Protein AF-A0A7S1PKG7-F1 (afdb_monomer)

Secondary structure (DSSP, 8-state):
--------------------SSS---------SSS---------GGG---TTPPP-S-S---------GGGSHHHHTPPPPPPP--HHHHHHHHHHHHHHHHHHHHHHHHHHHHHHHHHHHHHH-TTT---TTTT--STHHHHHHHHHHHHHHHHHTGGGS-HHHHHHHHHHHHHHHHHHHT-GGGEETTTTEE---S-GGGTGGGGG-------TBTTTB-S-----EEEETTEEEEPPPGGGG-G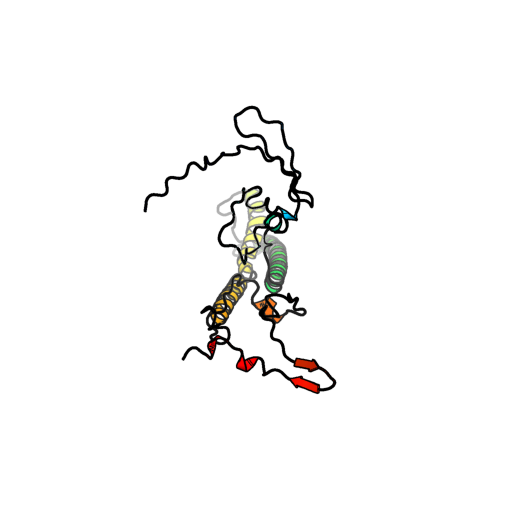GGG--

pLDDT: mean 78.03, std 17.89, range [30.2, 95.94]

Organism: Neobodo designis (NCBI:txid312471)

Structure (mmCIF, N/CA/C/O backbone):
data_AF-A0A7S1PKG7-F1
#
_entry.id   AF-A0A7S1PKG7-F1
#
loop_
_atom_site.group_PDB
_atom_site.id
_atom_site.type_symbol
_atom_site.label_atom_id
_atom_site.label_alt_id
_atom_site.label_comp_id
_atom_site.label_asym_id
_atom_site.label_entity_id
_atom_site.label_seq_id
_atom_site.pdbx_PDB_ins_code
_atom_site.Cartn_x
_atom_site.Cartn_y
_atom_site.Cartn_z
_atom_site.occupancy
_atom_site.B_iso_or_equiv
_atom_site.auth_seq_id
_atom_site.auth_comp_id
_atom_site.auth_asym_id
_atom_site.auth_atom_id
_atom_site.pdbx_PDB_model_num
ATOM 1 N N . GLY A 1 1 ? -18.843 27.950 51.077 1.00 32.56 1 GLY A N 1
ATOM 2 C CA . GLY A 1 1 ? -18.871 27.133 52.300 1.00 32.56 1 GLY A CA 1
ATOM 3 C C . GLY A 1 1 ? -17.461 26.691 52.591 1.00 32.56 1 GLY A C 1
ATOM 4 O O . GLY A 1 1 ? -16.894 25.974 51.782 1.00 32.56 1 GLY A O 1
ATOM 5 N N . SER A 1 2 ? -16.887 27.216 53.666 1.00 34.78 2 SER A N 1
ATOM 6 C CA . SER A 1 2 ? -15.560 26.886 54.185 1.00 34.78 2 SER A CA 1
ATOM 7 C C . SER A 1 2 ? -15.514 25.430 54.651 1.00 34.78 2 SER A C 1
ATOM 9 O O . SER A 1 2 ? -16.288 25.048 55.526 1.00 34.78 2 SER A O 1
ATOM 11 N N . PHE A 1 3 ? -14.616 24.631 54.076 1.00 34.69 3 PHE A N 1
ATOM 12 C CA . PHE A 1 3 ? -14.254 23.319 54.609 1.00 34.69 3 PHE A CA 1
ATOM 13 C C . PHE A 1 3 ? -12.945 23.470 55.389 1.00 34.69 3 PHE A C 1
ATOM 15 O O . PHE A 1 3 ? -11.863 23.412 54.811 1.00 34.69 3 PHE A O 1
ATOM 22 N N . ASP A 1 4 ? -13.071 23.692 56.697 1.00 37.00 4 ASP A N 1
ATOM 23 C CA . ASP A 1 4 ? -12.006 23.451 57.668 1.00 37.00 4 ASP A CA 1
ATOM 24 C C . ASP A 1 4 ? -12.113 21.996 58.131 1.00 37.00 4 ASP A C 1
ATOM 26 O O . ASP A 1 4 ? -13.080 21.593 58.778 1.00 37.00 4 ASP A O 1
ATOM 30 N N . GLY A 1 5 ? -11.111 21.195 57.787 1.00 33.72 5 GLY A N 1
ATOM 31 C CA . GLY A 1 5 ? -10.907 19.859 58.330 1.00 33.72 5 GLY A CA 1
ATOM 32 C C . GLY A 1 5 ? -9.417 19.530 58.270 1.00 33.72 5 GLY A C 1
ATOM 33 O O . GLY A 1 5 ? -8.838 19.595 57.183 1.00 33.72 5 GLY A O 1
ATOM 34 N N . PRO A 1 6 ? -8.756 19.174 59.386 1.00 39.09 6 PRO A N 1
ATOM 35 C CA . PRO A 1 6 ? -7.336 18.873 59.386 1.00 39.09 6 PRO A CA 1
ATOM 36 C C . PRO A 1 6 ? -7.149 17.419 58.954 1.00 39.09 6 PRO A C 1
ATOM 38 O O . PRO A 1 6 ? -6.861 16.544 59.764 1.00 39.09 6 PRO A O 1
ATOM 41 N N . THR A 1 7 ? -7.313 17.139 57.663 1.00 37.28 7 THR A N 1
ATOM 42 C CA . THR A 1 7 ? -6.772 15.903 57.088 1.00 37.28 7 THR A CA 1
ATOM 43 C C . THR A 1 7 ? -5.501 16.299 56.369 1.00 37.28 7 THR A C 1
ATOM 45 O O . THR A 1 7 ? -5.520 16.626 55.187 1.00 37.28 7 THR A O 1
ATOM 48 N N . ALA A 1 8 ? -4.402 16.364 57.123 1.00 35.59 8 ALA A N 1
ATOM 49 C CA . ALA A 1 8 ? -3.075 16.549 56.561 1.00 35.59 8 ALA A CA 1
ATOM 50 C C . ALA A 1 8 ? -2.893 15.518 55.440 1.00 35.59 8 ALA A C 1
ATOM 52 O O . ALA A 1 8 ? -2.817 14.315 55.702 1.00 35.59 8 ALA A O 1
ATOM 53 N N . SER A 1 9 ? -2.874 15.983 54.191 1.00 38.00 9 SER A N 1
ATOM 54 C CA . SER A 1 9 ? -2.501 15.171 53.045 1.00 38.00 9 SER A CA 1
ATOM 55 C C . SER A 1 9 ? -1.047 14.769 53.257 1.00 38.00 9 SER A C 1
ATOM 57 O O . SER A 1 9 ? -0.111 15.506 52.956 1.00 38.00 9 SER A O 1
ATOM 59 N N . ARG A 1 10 ? -0.835 13.603 53.873 1.00 39.78 10 ARG A N 1
ATOM 60 C CA . ARG A 1 10 ? 0.487 12.991 53.950 1.00 39.78 10 ARG A CA 1
ATOM 61 C C . ARG A 1 10 ? 0.899 12.683 52.517 1.00 39.78 10 ARG A C 1
ATOM 63 O O . ARG A 1 10 ? 0.465 11.687 51.946 1.00 39.78 10 ARG A O 1
ATOM 70 N N . ILE A 1 11 ? 1.696 13.568 51.926 1.00 38.97 11 ILE A N 1
ATOM 71 C CA . ILE A 1 11 ? 2.343 13.322 50.643 1.00 38.97 11 ILE A CA 1
ATOM 72 C C . ILE A 1 11 ? 3.340 12.189 50.892 1.00 38.97 11 ILE A C 1
ATOM 74 O O . ILE A 1 11 ? 4.419 12.394 51.446 1.00 38.97 11 ILE A O 1
ATOM 78 N N . ALA A 1 12 ? 2.936 10.968 50.552 1.00 51.56 12 ALA A N 1
A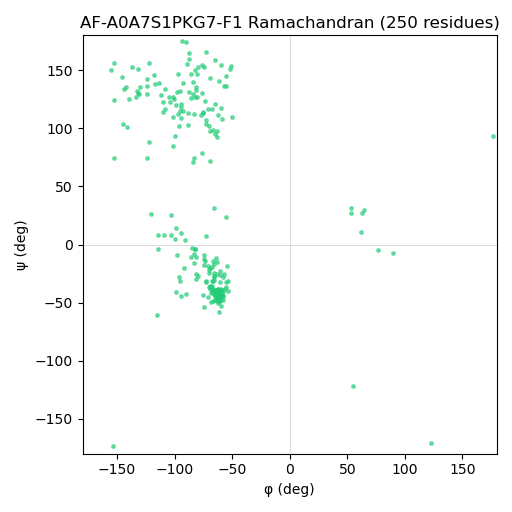TOM 79 C CA . ALA A 1 12 ? 3.833 9.829 50.504 1.00 51.56 12 ALA A CA 1
ATOM 80 C C . ALA A 1 12 ? 4.732 9.996 49.271 1.00 51.56 12 ALA A C 1
ATOM 82 O O . ALA A 1 12 ? 4.285 9.824 48.140 1.00 51.56 12 ALA A O 1
ATOM 83 N N . SER A 1 13 ? 5.985 10.396 49.480 1.00 50.62 13 SER A N 1
ATOM 84 C CA . SER A 1 13 ? 7.016 10.389 48.439 1.00 50.62 13 SER A CA 1
ATOM 85 C C . SER A 1 13 ? 7.586 8.984 48.311 1.00 50.62 13 SER A C 1
ATOM 87 O O . SER A 1 13 ? 7.930 8.411 49.330 1.00 50.62 13 SER A O 1
ATOM 89 N N . GLY A 1 14 ? 7.729 8.434 47.104 1.00 57.12 14 GLY A N 1
ATOM 90 C CA . GLY A 1 14 ? 8.286 7.093 46.926 1.00 57.12 14 GLY A CA 1
ATOM 91 C C . GLY A 1 14 ? 8.966 6.867 45.578 1.00 57.12 14 GLY A C 1
ATOM 92 O O . GLY A 1 14 ? 8.662 7.549 44.607 1.00 57.12 14 GLY A O 1
ATOM 93 N N . VAL A 1 15 ? 9.895 5.905 45.523 1.00 55.81 15 VAL A N 1
ATOM 94 C CA . VAL A 1 15 ? 10.635 5.504 44.314 1.00 55.81 15 VAL A CA 1
ATOM 95 C C . VAL A 1 15 ? 10.084 4.185 43.785 1.00 55.81 15 VAL A C 1
ATOM 97 O O . VAL A 1 15 ? 10.113 3.182 44.502 1.00 55.81 15 VAL A O 1
ATOM 100 N N . THR A 1 16 ? 9.636 4.193 42.527 1.00 56.06 16 THR A N 1
ATOM 101 C CA . THR A 1 16 ? 9.177 3.008 41.791 1.00 56.06 16 THR A CA 1
ATOM 102 C C . THR A 1 16 ? 10.283 2.451 40.906 1.00 56.06 16 THR A C 1
ATOM 104 O O . THR A 1 16 ? 10.687 3.065 39.927 1.00 56.06 16 THR A O 1
ATOM 107 N N . ASN A 1 17 ? 10.776 1.261 41.249 1.00 61.53 17 ASN A N 1
ATOM 108 C CA . ASN A 1 17 ? 11.710 0.515 40.407 1.00 61.53 17 ASN A CA 1
ATOM 109 C C . ASN A 1 17 ? 10.928 -0.466 39.547 1.00 61.53 17 ASN A C 1
ATOM 111 O O . ASN A 1 17 ? 10.285 -1.342 40.120 1.00 61.53 17 ASN A O 1
ATOM 115 N N . THR A 1 18 ? 10.985 -0.334 38.221 1.00 62.03 18 THR A N 1
ATOM 116 C CA . THR A 1 18 ? 10.240 -1.192 37.289 1.00 62.03 18 THR A CA 1
ATOM 117 C C . THR A 1 18 ? 11.153 -1.986 36.369 1.00 62.03 18 THR A C 1
ATOM 119 O O . THR A 1 18 ? 12.246 -1.553 36.012 1.00 62.03 18 THR A O 1
ATOM 122 N N . THR A 1 19 ? 10.727 -3.201 36.033 1.00 65.31 19 THR A N 1
ATOM 123 C CA . THR A 1 19 ? 11.330 -4.017 34.972 1.00 65.31 19 THR A CA 1
ATOM 124 C C . THR A 1 19 ? 10.679 -3.672 33.634 1.00 65.31 19 THR A C 1
ATOM 126 O O . THR A 1 19 ? 9.599 -3.086 33.640 1.00 65.31 19 THR A O 1
ATOM 129 N N . PRO A 1 20 ? 11.261 -4.057 32.483 1.00 62.16 20 PRO A N 1
ATOM 130 C CA . PRO A 1 20 ? 10.580 -3.917 31.202 1.00 62.16 20 PRO A CA 1
ATOM 131 C C . PRO A 1 20 ? 9.167 -4.536 31.248 1.00 62.16 20 PRO A C 1
ATOM 133 O O . PRO A 1 20 ? 8.953 -5.459 32.042 1.00 62.16 20 PRO A O 1
ATOM 136 N N . PRO A 1 21 ? 8.218 -4.074 30.412 1.00 61.09 21 PRO A N 1
ATOM 137 C CA . PRO A 1 21 ? 6.819 -4.517 30.391 1.00 61.09 21 PRO A CA 1
ATOM 138 C C . PRO A 1 21 ? 6.580 -5.976 29.964 1.00 61.09 21 PRO A C 1
ATOM 140 O O . PRO A 1 21 ? 5.530 -6.274 29.398 1.00 61.09 21 PRO A O 1
ATOM 143 N N . ASP A 1 22 ? 7.497 -6.893 30.246 1.00 55.84 22 ASP A N 1
ATOM 144 C CA . ASP A 1 22 ? 7.169 -8.312 30.322 1.00 55.84 22 ASP A CA 1
ATOM 145 C C . ASP A 1 22 ? 6.360 -8.593 31.598 1.00 55.84 22 ASP A C 1
ATOM 147 O O . ASP A 1 22 ? 6.247 -7.737 32.478 1.00 55.84 22 ASP A O 1
ATOM 151 N N . ASP A 1 23 ? 5.734 -9.771 31.660 1.00 49.00 23 ASP A N 1
ATOM 152 C CA . ASP A 1 23 ? 4.649 -10.218 32.557 1.00 49.00 23 ASP A CA 1
ATOM 153 C C . ASP A 1 23 ? 4.858 -10.111 34.094 1.00 49.00 23 ASP A C 1
ATOM 155 O O . ASP A 1 23 ? 4.201 -10.780 34.892 1.00 49.00 23 ASP A O 1
ATOM 159 N N . SER A 1 24 ? 5.726 -9.237 34.583 1.00 46.22 24 SER A N 1
ATOM 160 C CA . SER A 1 24 ? 5.831 -8.910 35.998 1.00 46.22 24 SER A CA 1
ATOM 161 C C . SER A 1 24 ? 6.372 -7.499 36.206 1.00 46.22 24 SER A C 1
ATOM 163 O O . SER A 1 24 ? 7.513 -7.326 36.625 1.00 46.22 24 SER A O 1
ATOM 165 N N . ALA A 1 25 ? 5.552 -6.474 35.966 1.00 44.75 25 ALA A N 1
ATOM 166 C CA . ALA A 1 25 ? 5.861 -5.126 36.437 1.00 44.75 25 ALA A CA 1
ATOM 167 C C . ALA A 1 25 ? 5.860 -5.119 37.977 1.00 44.75 25 ALA A C 1
ATOM 169 O O . ALA A 1 25 ? 4.808 -5.009 38.604 1.00 44.75 25 ALA A O 1
ATOM 170 N N . ARG A 1 26 ? 7.039 -5.278 38.584 1.00 44.94 26 ARG A N 1
ATOM 171 C CA . ARG A 1 26 ? 7.267 -4.984 40.002 1.00 44.94 26 ARG A CA 1
ATOM 172 C C . ARG A 1 26 ? 7.492 -3.486 40.115 1.00 44.94 26 ARG A C 1
ATOM 174 O O . ARG A 1 26 ? 8.202 -2.931 39.295 1.00 44.94 26 ARG A O 1
ATOM 181 N N . ALA A 1 27 ? 6.878 -2.839 41.090 1.00 47.78 27 ALA A N 1
ATOM 182 C CA . ALA A 1 27 ? 7.161 -1.454 41.439 1.00 47.78 27 ALA A CA 1
ATOM 183 C C . ALA A 1 27 ? 7.150 -1.362 42.965 1.00 47.78 27 ALA A C 1
ATOM 185 O O . ALA A 1 27 ? 6.200 -1.818 43.594 1.00 47.78 27 ALA A O 1
ATOM 186 N N . SER A 1 28 ? 8.235 -0.853 43.548 1.00 44.69 28 SER A N 1
ATOM 187 C CA . SER A 1 28 ? 8.351 -0.527 44.976 1.00 44.69 28 SER A CA 1
ATOM 188 C C . SER A 1 28 ? 7.853 0.899 45.230 1.00 44.69 28 SER A C 1
ATOM 190 O O . SER A 1 28 ? 7.822 1.693 44.307 1.00 44.69 28 SER A O 1
ATOM 192 N N . LEU A 1 29 ? 7.483 1.275 46.449 1.00 47.50 29 LEU A N 1
ATOM 193 C CA . LEU A 1 29 ? 7.338 2.685 46.834 1.00 47.50 29 LEU A CA 1
ATOM 194 C C . LEU A 1 29 ? 8.370 2.958 47.934 1.00 47.50 29 LEU A C 1
ATOM 196 O O . LEU A 1 29 ? 8.585 2.110 48.794 1.00 47.50 29 LEU A O 1
ATOM 200 N N . ALA A 1 30 ? 9.040 4.109 47.882 1.00 44.59 30 ALA A N 1
ATOM 201 C CA . ALA A 1 30 ? 9.947 4.573 48.945 1.00 44.59 30 ALA A CA 1
ATOM 202 C C . ALA A 1 30 ? 9.181 5.492 49.935 1.00 44.59 30 ALA A C 1
ATOM 204 O O . ALA A 1 30 ? 7.993 5.720 49.705 1.00 44.59 30 ALA A O 1
ATOM 205 N N . PRO A 1 31 ? 9.784 5.955 51.049 1.00 50.47 31 PRO A N 1
ATOM 206 C CA . PRO A 1 31 ? 9.034 6.465 52.198 1.00 50.47 31 PRO A CA 1
ATOM 207 C C . PRO A 1 31 ? 8.718 7.975 52.144 1.00 50.47 31 PRO A C 1
ATOM 209 O O . PRO A 1 31 ? 9.483 8.749 51.559 1.00 50.47 31 PRO A O 1
ATOM 212 N N . PRO A 1 32 ? 7.653 8.435 52.841 1.00 50.53 32 PRO A N 1
ATOM 213 C CA . PRO A 1 32 ? 7.488 9.848 53.181 1.00 50.53 32 PRO A CA 1
ATOM 214 C C . PRO A 1 32 ? 8.668 10.357 54.031 1.00 50.53 32 PRO A C 1
ATOM 216 O O . PRO A 1 32 ? 9.283 9.577 54.767 1.00 50.53 32 PRO A O 1
ATOM 219 N N . PRO A 1 33 ? 8.970 11.667 53.999 1.00 51.75 33 PRO A N 1
ATOM 220 C CA . PRO A 1 33 ? 10.086 12.240 54.739 1.00 51.75 33 PRO A CA 1
ATOM 221 C C . PRO A 1 33 ? 9.738 12.356 56.234 1.00 51.75 33 PRO A C 1
ATOM 223 O O . PRO A 1 33 ? 9.350 13.425 56.686 1.00 51.75 33 PRO A O 1
ATOM 226 N N . ALA A 1 34 ? 9.818 11.250 56.987 1.00 50.53 34 ALA A N 1
ATOM 227 C CA . ALA A 1 34 ? 9.990 11.200 58.451 1.00 50.53 34 ALA A CA 1
ATOM 228 C C . ALA A 1 34 ? 9.956 9.743 58.973 1.00 50.53 34 ALA A C 1
ATOM 230 O O . ALA A 1 34 ? 8.891 9.215 59.279 1.00 50.53 34 ALA A O 1
ATOM 231 N N . GLY A 1 35 ? 11.124 9.101 59.105 1.00 52.34 35 GLY A N 1
ATOM 232 C CA . GLY A 1 35 ? 11.396 8.053 60.111 1.00 52.34 35 GLY A CA 1
ATOM 233 C C . GLY A 1 35 ? 10.598 6.735 60.107 1.00 52.34 35 GLY A C 1
ATOM 234 O O . GLY A 1 35 ? 10.713 5.994 61.078 1.00 52.34 35 GLY A O 1
ATOM 235 N N . GLY A 1 36 ? 9.797 6.426 59.083 1.00 55.09 36 GLY A N 1
ATOM 236 C CA . GLY A 1 36 ? 9.029 5.173 58.996 1.00 55.09 36 GLY A CA 1
ATOM 237 C C . GLY A 1 36 ? 9.809 3.997 58.389 1.00 55.09 36 GLY A C 1
ATOM 238 O O . GLY A 1 36 ? 10.634 4.189 57.498 1.00 55.09 36 GLY A O 1
ATOM 239 N N . GLU A 1 37 ? 9.523 2.777 58.857 1.00 53.84 37 GLU A N 1
ATOM 240 C CA . GLU A 1 37 ? 10.072 1.512 58.342 1.00 53.84 37 GLU A CA 1
ATOM 241 C C . GLU A 1 37 ? 9.687 1.281 56.862 1.00 53.84 37 GLU A C 1
ATOM 243 O O . GLU A 1 37 ? 8.574 1.594 56.434 1.00 53.84 37 GLU A O 1
ATOM 248 N N . LEU A 1 38 ? 10.621 0.759 56.055 1.00 55.59 38 LEU A N 1
ATOM 249 C CA . LEU A 1 38 ? 10.451 0.561 54.610 1.00 55.59 38 LEU A CA 1
ATOM 250 C C . LEU A 1 38 ? 9.450 -0.565 54.310 1.00 55.59 38 LEU A C 1
ATOM 252 O O . LEU A 1 38 ? 9.805 -1.744 54.332 1.00 55.59 38 LEU A O 1
ATOM 256 N N . GLN A 1 39 ? 8.216 -0.216 53.942 1.00 61.69 39 GLN A N 1
ATOM 257 C CA . GLN A 1 39 ? 7.248 -1.199 53.458 1.00 61.69 39 GLN A CA 1
ATOM 258 C C . GLN A 1 39 ? 7.379 -1.389 51.941 1.00 61.69 39 GLN A C 1
ATOM 260 O O . GLN A 1 39 ? 6.916 -0.574 51.144 1.00 61.69 39 GLN A O 1
ATOM 265 N N . THR A 1 40 ? 8.004 -2.493 51.528 1.00 64.81 40 THR A N 1
ATOM 266 C CA . THR A 1 40 ? 8.069 -2.873 50.109 1.00 64.81 40 THR A CA 1
ATOM 267 C C . THR A 1 40 ? 6.792 -3.611 49.719 1.00 64.81 40 THR A C 1
ATOM 269 O O . THR A 1 40 ? 6.555 -4.731 50.168 1.00 64.81 40 THR A O 1
ATOM 272 N N . ILE A 1 41 ? 5.973 -3.001 48.863 1.00 74.69 41 ILE A N 1
ATOM 273 C CA . ILE A 1 41 ? 4.775 -3.629 48.292 1.00 74.69 41 ILE A CA 1
ATOM 274 C C . ILE A 1 41 ? 5.109 -4.093 46.873 1.00 74.69 41 ILE A C 1
ATOM 276 O O . ILE A 1 41 ? 5.552 -3.294 46.054 1.00 74.69 41 ILE A O 1
ATOM 280 N N . SER A 1 42 ? 4.901 -5.376 46.561 1.00 75.12 42 SER A N 1
ATOM 281 C CA . SER A 1 42 ? 5.029 -5.864 45.183 1.00 75.12 42 SER A CA 1
ATOM 282 C C . SER A 1 42 ? 3.790 -5.473 44.385 1.00 75.12 42 SER A C 1
ATOM 284 O O . SER A 1 42 ? 2.704 -6.012 44.598 1.00 75.12 42 SER A O 1
ATOM 286 N N . LEU A 1 43 ? 3.957 -4.570 43.425 1.00 78.88 43 LEU A N 1
ATOM 287 C CA . LEU A 1 43 ? 2.945 -4.323 42.402 1.00 78.88 43 LEU A CA 1
ATOM 288 C C . LEU A 1 43 ? 2.963 -5.451 41.352 1.00 78.88 43 LEU A C 1
ATOM 290 O O . LEU A 1 43 ? 3.949 -6.172 41.206 1.00 78.88 43 LEU A O 1
ATOM 294 N N . GLY A 1 44 ? 1.828 -5.666 40.692 1.00 77.94 44 GLY A N 1
ATOM 295 C CA . GLY A 1 44 ? 1.629 -6.733 39.710 1.00 77.94 44 GLY A CA 1
ATOM 296 C C . GLY A 1 44 ? 0.549 -6.329 38.710 1.00 77.94 44 GLY A C 1
ATOM 297 O O . GLY A 1 44 ? 0.047 -5.209 38.770 1.00 77.94 44 GLY A O 1
ATOM 298 N N . HIS A 1 45 ? 0.140 -7.233 37.816 1.00 79.75 45 HIS A N 1
ATOM 299 C CA . HIS A 1 45 ? -0.778 -6.906 36.711 1.00 79.75 45 HIS A CA 1
ATOM 300 C C . HIS A 1 45 ? -2.107 -6.269 37.122 1.00 79.75 45 HIS A C 1
ATOM 302 O O . HIS A 1 45 ? -2.635 -5.433 36.400 1.00 79.75 45 HIS A O 1
ATOM 308 N N . ARG A 1 46 ? -2.638 -6.633 38.294 1.00 83.56 46 ARG A N 1
ATOM 309 C CA . ARG A 1 46 ? -3.904 -6.090 38.812 1.00 83.56 46 ARG A CA 1
ATOM 310 C C . ARG A 1 46 ? -3.808 -4.615 39.210 1.00 83.56 46 ARG A C 1
ATOM 312 O O . ARG A 1 46 ? -4.831 -3.952 39.302 1.00 83.56 46 ARG A O 1
ATOM 319 N N . HIS A 1 47 ? -2.595 -4.122 39.455 1.00 84.38 47 HIS A N 1
ATOM 320 C CA . HIS A 1 47 ? -2.318 -2.739 39.843 1.00 84.38 47 HIS A CA 1
ATOM 321 C C . HIS A 1 47 ? -1.844 -1.883 38.659 1.00 84.38 47 HIS A C 1
ATOM 323 O O . HIS A 1 47 ? -1.460 -0.732 38.852 1.00 84.38 47 HIS A O 1
ATOM 329 N N . LEU A 1 48 ? -1.839 -2.438 37.441 1.00 86.00 48 LEU A N 1
ATOM 330 C CA . LEU A 1 48 ? -1.347 -1.774 36.241 1.00 86.00 48 LEU A CA 1
ATOM 331 C C . LEU A 1 48 ? -2.513 -1.438 35.308 1.00 86.00 48 LEU A C 1
ATOM 333 O O . LEU A 1 48 ? -3.256 -2.316 34.874 1.00 86.00 48 LEU A O 1
ATOM 337 N N . LEU A 1 49 ? -2.648 -0.155 34.980 1.00 90.31 49 LEU A N 1
ATOM 338 C CA . LEU A 1 49 ? -3.618 0.336 34.007 1.00 90.31 49 LEU A CA 1
ATOM 339 C C . LEU A 1 49 ? -2.938 0.451 32.640 1.00 90.31 49 LEU A C 1
ATOM 341 O O . LEU A 1 49 ? -1.932 1.143 32.493 1.00 90.31 49 LEU A O 1
ATOM 345 N N . LEU A 1 50 ? -3.463 -0.267 31.646 1.00 89.56 50 LEU A N 1
ATOM 346 C CA . LEU A 1 50 ? -2.911 -0.286 30.290 1.00 89.56 50 LEU A CA 1
ATOM 347 C C . LEU A 1 50 ? -3.391 0.922 29.478 1.00 89.56 50 LEU A C 1
ATOM 349 O O . LEU A 1 50 ? -4.516 1.384 29.646 1.00 89.56 50 LEU A O 1
ATOM 353 N N . GLN A 1 51 ? -2.558 1.374 28.536 1.00 86.25 51 GLN A N 1
ATOM 354 C CA . GLN A 1 51 ? -2.832 2.535 27.677 1.00 86.25 51 GLN A CA 1
ATOM 355 C C . GLN A 1 51 ? -4.160 2.433 26.905 1.00 86.25 51 GLN A C 1
ATOM 357 O O . GLN A 1 51 ? -4.823 3.443 26.696 1.00 86.25 51 GLN A O 1
ATOM 362 N N . SER A 1 52 ? -4.538 1.231 26.461 1.00 85.19 52 SER A N 1
ATOM 363 C CA . SER A 1 52 ? -5.743 0.996 25.651 1.00 85.19 52 SER A CA 1
ATOM 364 C C . SER A 1 52 ? -6.973 0.586 26.469 1.00 85.19 52 SER A C 1
ATOM 366 O O . SER A 1 52 ? -7.975 0.174 25.890 1.00 85.19 52 SER A O 1
ATOM 368 N N . SER A 1 53 ? -6.916 0.678 27.800 1.00 88.44 53 SER A N 1
ATOM 369 C CA . SER A 1 53 ? -8.049 0.355 28.669 1.00 88.44 53 SER A CA 1
ATOM 370 C C . SER A 1 53 ? -8.880 1.596 28.976 1.00 88.44 53 SER A C 1
ATOM 372 O O . SER A 1 53 ? -8.344 2.658 29.280 1.00 88.44 53 SER A O 1
ATOM 374 N N . TYR A 1 54 ? -10.203 1.442 28.962 1.00 89.44 54 TYR A N 1
ATOM 375 C CA . TYR A 1 54 ? -11.130 2.484 29.394 1.00 89.44 54 TYR A CA 1
ATOM 376 C C . TYR A 1 54 ? -11.641 2.180 30.806 1.00 89.44 54 TYR A C 1
ATOM 378 O O . TYR A 1 54 ? -12.138 1.082 31.064 1.00 89.44 54 TYR A O 1
ATOM 386 N N . ILE A 1 55 ? -11.518 3.141 31.724 1.00 91.62 55 ILE A N 1
ATOM 387 C CA . ILE A 1 55 ? -11.991 2.998 33.107 1.00 91.62 55 ILE A CA 1
ATOM 388 C C . ILE A 1 55 ? -13.499 3.260 33.130 1.00 91.62 55 ILE A C 1
ATOM 390 O O . ILE A 1 55 ? -13.962 4.287 32.642 1.00 91.62 55 ILE A O 1
ATOM 394 N N . LYS A 1 56 ? -14.270 2.330 33.696 1.00 91.06 56 LYS A N 1
ATOM 395 C CA . LYS A 1 56 ? -15.723 2.453 33.880 1.00 91.06 56 LYS A CA 1
ATOM 396 C C . LYS A 1 56 ? -16.074 2.324 35.362 1.00 91.06 56 LYS A C 1
ATOM 398 O O . LYS A 1 56 ? -15.332 1.693 36.106 1.00 91.06 56 LYS A O 1
ATOM 403 N N . ALA A 1 57 ? -17.222 2.882 35.753 1.00 90.50 57 ALA A N 1
ATOM 404 C CA . ALA A 1 57 ? -17.809 2.755 37.094 1.00 90.50 57 ALA A CA 1
ATOM 405 C C . ALA A 1 57 ? -16.981 3.337 38.265 1.00 90.50 57 ALA A C 1
ATOM 407 O O . ALA A 1 57 ? -17.157 2.919 39.406 1.00 90.50 57 ALA A O 1
ATOM 408 N N . THR A 1 58 ? -16.135 4.341 38.004 1.00 92.38 58 THR A N 1
ATOM 409 C CA . THR A 1 58 ? -15.386 5.080 39.037 1.00 92.38 58 THR A CA 1
ATOM 410 C C . THR A 1 58 ? -15.314 6.560 38.660 1.00 92.38 58 THR A C 1
ATOM 412 O O . THR A 1 58 ? -15.029 6.867 37.506 1.00 92.38 58 THR A O 1
ATOM 415 N N . GLU A 1 59 ? -15.548 7.482 39.605 1.00 92.25 59 GLU A N 1
ATOM 416 C CA . GLU A 1 59 ? -15.533 8.931 39.320 1.00 92.25 59 GLU A CA 1
ATOM 417 C C . GLU A 1 59 ? -14.114 9.456 39.046 1.00 92.25 59 GLU A C 1
ATOM 419 O O . GLU A 1 59 ? -13.898 10.227 38.114 1.00 92.25 59 GLU A O 1
ATOM 424 N N . ARG A 1 60 ? -13.133 9.058 39.869 1.00 89.88 60 ARG A N 1
ATOM 425 C CA . ARG A 1 60 ? -11.748 9.548 39.793 1.00 89.88 60 ARG A CA 1
ATOM 426 C C . ARG A 1 60 ? -10.761 8.451 40.161 1.00 89.88 60 ARG A C 1
ATOM 428 O O . ARG A 1 60 ? -11.013 7.661 41.068 1.00 89.88 60 ARG A O 1
ATOM 435 N N . VAL A 1 61 ? -9.616 8.439 39.484 1.00 90.62 61 VAL A N 1
ATOM 436 C CA . VAL A 1 61 ? -8.501 7.527 39.761 1.00 90.62 61 VAL A CA 1
ATOM 437 C C . VAL A 1 61 ? -7.214 8.337 39.834 1.00 90.62 61 VAL A C 1
ATOM 439 O O . VAL A 1 61 ? -6.917 9.119 38.935 1.00 90.62 61 VAL A O 1
ATOM 442 N N . TYR A 1 62 ? -6.443 8.127 40.898 1.00 90.62 62 TYR A N 1
ATOM 443 C CA . TYR A 1 62 ? -5.088 8.650 41.029 1.00 90.62 62 TYR A CA 1
ATOM 444 C C . TYR A 1 62 ? -4.112 7.533 40.670 1.00 90.62 62 TYR A C 1
ATOM 446 O O . TYR A 1 62 ? -4.128 6.471 41.288 1.00 90.62 62 TYR A O 1
ATOM 454 N N . ALA A 1 63 ? -3.286 7.760 39.653 1.00 87.19 63 ALA A N 1
ATOM 455 C CA . ALA A 1 63 ? -2.316 6.790 39.167 1.00 87.19 63 ALA A CA 1
ATOM 456 C C . ALA A 1 63 ? -0.980 7.476 38.872 1.00 87.19 63 ALA A C 1
ATOM 458 O O . ALA A 1 63 ? -0.935 8.662 38.546 1.00 87.19 63 ALA A O 1
ATOM 459 N N . LEU A 1 64 ? 0.105 6.710 38.971 1.00 87.44 64 LEU A N 1
ATOM 460 C CA . LEU A 1 64 ? 1.439 7.135 38.568 1.00 87.44 64 LEU A CA 1
ATOM 461 C C . LEU A 1 64 ? 1.727 6.603 37.162 1.00 87.44 64 LEU A C 1
ATOM 463 O O . LEU A 1 64 ? 1.538 5.415 36.897 1.00 87.44 64 LEU A O 1
ATOM 467 N N . VAL A 1 65 ? 2.198 7.470 36.265 1.00 89.19 65 VAL A N 1
ATOM 468 C CA . VAL A 1 65 ? 2.631 7.052 34.928 1.00 89.19 65 VAL A CA 1
ATOM 469 C C . VAL A 1 65 ? 3.984 6.360 35.052 1.00 89.19 65 VAL A C 1
ATOM 471 O O . VAL A 1 65 ? 4.969 6.985 35.429 1.00 89.19 65 VAL A O 1
ATOM 474 N N . VAL A 1 66 ? 4.006 5.063 34.751 1.00 87.50 66 VAL A N 1
ATOM 475 C CA . VAL A 1 66 ? 5.210 4.222 34.842 1.00 87.50 66 VAL A CA 1
ATOM 476 C C . VAL A 1 66 ? 5.881 4.036 33.479 1.00 87.50 66 VAL A C 1
ATOM 478 O O . VAL A 1 66 ? 7.099 4.100 33.392 1.00 87.50 66 VAL A O 1
ATOM 481 N N . TYR A 1 67 ? 5.094 3.834 32.418 1.00 86.12 67 TYR A N 1
ATOM 482 C CA . TYR A 1 67 ? 5.589 3.621 31.054 1.00 86.12 67 TYR A CA 1
ATOM 483 C C . TYR A 1 67 ? 4.992 4.648 30.098 1.00 86.12 67 TYR A C 1
ATOM 485 O O . TYR A 1 67 ? 3.805 4.973 30.201 1.00 86.12 67 TYR A O 1
ATOM 493 N N . THR A 1 68 ? 5.783 5.116 29.131 1.00 88.75 68 THR A N 1
ATOM 494 C CA . THR A 1 68 ? 5.343 6.110 28.141 1.00 88.75 68 THR A CA 1
ATOM 495 C C . THR A 1 68 ? 5.697 5.699 26.712 1.00 88.75 68 THR A C 1
ATOM 497 O O . THR A 1 68 ? 6.649 4.963 26.466 1.00 88.75 68 THR A O 1
ATOM 500 N N . GLY A 1 69 ? 4.895 6.144 25.740 1.00 88.06 69 GLY A N 1
ATOM 501 C CA . GLY A 1 69 ? 5.166 5.921 24.316 1.00 88.06 69 GLY A CA 1
ATOM 502 C C . GLY A 1 69 ? 5.367 4.445 23.942 1.00 88.06 69 GLY A C 1
ATOM 503 O O . GLY A 1 69 ? 4.478 3.612 24.149 1.00 88.06 69 GLY A O 1
ATOM 504 N N . ASN A 1 70 ? 6.538 4.138 23.375 1.00 86.56 70 ASN A N 1
ATOM 505 C CA . ASN A 1 70 ? 6.908 2.796 22.907 1.00 86.56 70 ASN A CA 1
ATOM 506 C C . ASN A 1 70 ? 7.249 1.820 24.041 1.00 86.56 70 ASN A C 1
ATOM 508 O O . ASN A 1 70 ? 7.301 0.620 23.798 1.00 86.56 70 ASN A O 1
ATOM 512 N N . GLU A 1 71 ? 7.425 2.312 25.267 1.00 84.81 71 GLU A N 1
ATOM 513 C CA . GLU A 1 71 ? 7.647 1.483 26.455 1.00 84.81 71 GLU A CA 1
ATOM 514 C C . GLU A 1 71 ? 6.332 0.953 27.041 1.00 84.81 71 GLU A C 1
ATOM 516 O O . GLU A 1 71 ? 6.332 0.201 28.003 1.00 84.81 71 GLU A O 1
ATOM 521 N N . THR A 1 72 ? 5.174 1.339 26.504 1.00 87.25 72 THR A N 1
ATOM 522 C CA . THR A 1 72 ? 3.899 0.729 26.905 1.00 87.25 72 THR A CA 1
ATOM 523 C C . THR A 1 72 ? 3.763 -0.673 26.300 1.00 87.25 72 THR A C 1
ATOM 525 O O . THR A 1 72 ? 4.249 -0.918 25.197 1.00 87.25 72 THR A O 1
ATOM 528 N N . LYS A 1 73 ? 3.013 -1.587 26.941 1.00 83.75 73 LYS A N 1
ATOM 529 C CA . LYS A 1 73 ? 2.740 -2.927 26.366 1.00 83.75 73 LYS A CA 1
ATOM 530 C C . LYS A 1 73 ? 2.160 -2.850 24.942 1.00 83.75 73 LYS A C 1
ATOM 532 O O . LYS A 1 73 ? 2.531 -3.623 24.066 1.00 83.75 73 LYS A O 1
ATOM 537 N N . CYS A 1 74 ? 1.267 -1.888 24.697 1.00 85.25 74 CYS A N 1
ATOM 538 C CA . CYS A 1 74 ? 0.703 -1.649 23.366 1.00 85.25 74 CYS A CA 1
ATOM 539 C C . CYS A 1 74 ? 1.747 -1.087 22.394 1.00 85.25 74 CYS A C 1
ATOM 541 O O . CYS A 1 74 ? 1.752 -1.469 21.230 1.00 85.25 74 CYS A O 1
ATOM 543 N N . GLY A 1 75 ? 2.629 -0.200 22.862 1.00 85.12 75 GLY A N 1
ATOM 544 C CA . GLY A 1 75 ? 3.758 0.331 22.102 1.00 85.12 75 GLY A CA 1
ATOM 545 C C . GLY A 1 75 ? 4.738 -0.754 21.662 1.00 85.12 75 GLY A C 1
ATOM 546 O O . GLY A 1 75 ? 5.086 -0.804 20.488 1.00 85.12 75 GLY A O 1
ATOM 547 N N . MET A 1 76 ? 5.091 -1.677 22.556 1.00 84.69 76 MET A N 1
ATOM 548 C CA . MET A 1 76 ? 5.988 -2.799 22.255 1.00 84.69 76 MET A CA 1
ATOM 549 C C . MET A 1 76 ? 5.401 -3.795 21.249 1.00 84.69 76 MET A C 1
ATOM 551 O O . MET A 1 76 ? 6.147 -4.437 20.515 1.00 84.69 76 MET A O 1
ATOM 555 N N . ASN A 1 77 ? 4.071 -3.910 21.177 1.00 86.12 77 ASN A N 1
ATOM 556 C CA . ASN A 1 77 ? 3.411 -4.749 20.175 1.00 86.12 77 ASN A CA 1
ATOM 557 C C . ASN A 1 77 ? 3.272 -4.057 18.802 1.00 86.12 77 ASN A C 1
ATOM 559 O O . ASN A 1 77 ? 2.915 -4.701 17.813 1.00 86.12 77 ASN A O 1
ATOM 563 N N . LYS A 1 78 ? 3.544 -2.747 18.703 1.00 86.00 78 LYS A N 1
ATOM 564 C CA . LYS A 1 78 ? 3.535 -2.037 17.418 1.00 86.00 78 LYS A CA 1
ATOM 565 C C . LYS A 1 78 ? 4.804 -2.371 16.645 1.00 86.00 78 LYS A C 1
ATOM 567 O O . LYS A 1 78 ? 5.916 -2.221 17.136 1.00 86.00 78 LYS A O 1
ATOM 572 N N . LYS A 1 79 ? 4.630 -2.748 15.382 1.00 85.31 79 LYS A N 1
ATOM 573 C CA . LYS A 1 79 ? 5.720 -2.800 14.405 1.00 85.31 79 LYS A CA 1
ATOM 574 C C . LYS A 1 79 ? 5.708 -1.512 13.581 1.00 85.31 79 LYS A C 1
ATOM 576 O O . LYS A 1 79 ? 4.621 -0.978 13.340 1.00 85.31 79 LYS A O 1
ATOM 581 N N . PRO A 1 80 ? 6.873 -1.000 13.146 1.00 83.69 80 PRO A N 1
ATOM 582 C CA . PRO A 1 80 ? 6.904 0.119 12.213 1.00 83.69 80 PRO A CA 1
ATOM 583 C C . PRO A 1 80 ? 6.079 -0.237 10.974 1.00 83.69 80 PRO A C 1
ATOM 585 O O . PRO A 1 80 ? 6.149 -1.367 10.485 1.00 83.69 80 PRO A O 1
ATOM 588 N N . ALA A 1 81 ? 5.269 0.713 10.501 1.00 83.69 81 ALA A N 1
ATOM 589 C CA . ALA A 1 81 ? 4.386 0.483 9.367 1.00 83.69 81 ALA A CA 1
ATOM 590 C C . ALA A 1 81 ? 5.228 0.106 8.133 1.00 83.69 81 ALA A C 1
ATOM 592 O O . ALA A 1 81 ? 6.054 0.913 7.697 1.00 83.69 81 ALA A O 1
ATOM 593 N N . PRO A 1 82 ? 5.068 -1.107 7.571 1.00 84.19 82 PRO A N 1
ATOM 594 C CA . PRO A 1 82 ? 5.796 -1.475 6.372 1.00 84.19 82 PRO A CA 1
ATOM 595 C C . PRO A 1 82 ? 5.261 -0.664 5.193 1.00 84.19 82 PRO A C 1
ATOM 597 O O . PRO A 1 82 ? 4.053 -0.439 5.079 1.00 84.19 82 PRO A O 1
ATOM 600 N N . LYS A 1 83 ? 6.149 -0.265 4.279 1.00 82.50 83 LYS A N 1
ATOM 601 C CA . LYS A 1 83 ? 5.724 0.326 3.010 1.00 82.50 83 LYS A CA 1
ATOM 602 C C . LYS A 1 83 ? 5.021 -0.751 2.185 1.00 82.50 83 LYS A C 1
ATOM 604 O O . LYS A 1 83 ? 5.644 -1.746 1.810 1.00 82.50 83 LYS A O 1
ATOM 609 N N . LYS A 1 84 ? 3.735 -0.554 1.911 1.00 84.94 84 LYS A N 1
ATOM 610 C CA . LYS A 1 84 ? 2.949 -1.444 1.056 1.00 84.94 84 LYS A CA 1
ATOM 611 C C . LYS A 1 84 ? 3.173 -1.045 -0.403 1.00 84.94 84 LYS A C 1
ATOM 613 O O . LYS A 1 84 ? 3.325 0.129 -0.713 1.00 84.94 84 LYS A O 1
ATOM 618 N N . TRP A 1 85 ? 3.290 -2.041 -1.272 1.00 82.12 85 TRP A N 1
ATOM 619 C CA . TRP A 1 85 ? 3.439 -1.852 -2.714 1.00 82.12 85 TRP A CA 1
ATOM 620 C C . TRP A 1 85 ? 2.442 -2.763 -3.394 1.00 82.12 85 TRP A C 1
ATOM 622 O O . TRP A 1 85 ? 2.454 -3.973 -3.119 1.00 82.12 85 TRP A O 1
ATOM 632 N N . ALA A 1 86 ? 1.652 -2.217 -4.308 1.00 86.50 86 ALA A N 1
ATOM 633 C CA . ALA A 1 86 ? 0.713 -3.025 -5.055 1.00 86.50 86 ALA A CA 1
ATOM 634 C C . ALA A 1 86 ? 1.408 -4.049 -5.950 1.00 86.50 86 ALA A C 1
ATOM 636 O O . ALA A 1 86 ? 2.587 -3.923 -6.324 1.00 86.50 86 ALA A O 1
ATOM 637 N N . LYS A 1 87 ? 0.662 -5.093 -6.312 1.00 87.38 87 LYS A N 1
ATOM 638 C CA . LYS A 1 87 ? 1.150 -6.119 -7.242 1.00 87.38 87 LYS A CA 1
ATOM 639 C C . LYS A 1 87 ? 1.471 -5.518 -8.613 1.00 87.38 87 LYS A C 1
ATOM 641 O O . LYS A 1 87 ? 2.492 -5.882 -9.201 1.00 87.38 87 LYS A O 1
ATOM 646 N N . ILE A 1 88 ? 0.653 -4.574 -9.089 1.00 88.31 88 ILE A N 1
ATOM 647 C CA . ILE A 1 88 ? 0.866 -3.918 -10.385 1.00 88.31 88 ILE A CA 1
ATOM 648 C C . ILE A 1 88 ? 2.160 -3.101 -10.394 1.00 88.31 88 ILE A C 1
ATOM 650 O O . ILE A 1 88 ? 2.926 -3.213 -11.343 1.00 88.31 88 ILE A O 1
ATOM 654 N N . ASP A 1 89 ? 2.489 -2.387 -9.314 1.00 88.75 89 ASP A N 1
ATOM 655 C CA . ASP A 1 89 ? 3.717 -1.582 -9.242 1.00 88.75 89 ASP A CA 1
ATOM 656 C C . ASP A 1 89 ? 4.969 -2.449 -9.380 1.00 88.75 89 ASP A C 1
ATOM 658 O O . ASP A 1 89 ? 5.923 -2.087 -10.075 1.00 88.75 89 ASP A O 1
ATOM 662 N N . ARG A 1 90 ? 4.949 -3.638 -8.767 1.00 89.69 90 ARG A N 1
ATOM 663 C CA . ARG A 1 90 ? 6.017 -4.633 -8.920 1.00 89.69 90 ARG A CA 1
ATOM 664 C C . ARG A 1 90 ? 6.111 -5.151 -10.354 1.00 89.69 90 ARG A C 1
ATOM 666 O O . ARG A 1 90 ? 7.223 -5.344 -10.844 1.00 89.69 90 ARG A O 1
ATOM 673 N N . ALA A 1 91 ? 4.982 -5.360 -11.028 1.00 89.81 91 ALA A N 1
ATOM 674 C CA . ALA A 1 91 ? 4.958 -5.777 -12.428 1.00 89.81 91 ALA A CA 1
ATOM 675 C C . ALA A 1 91 ? 5.502 -4.678 -13.355 1.00 89.81 91 ALA A C 1
ATOM 677 O O . ALA A 1 91 ? 6.401 -4.951 -14.146 1.00 89.81 91 ALA A O 1
ATOM 678 N N . VAL A 1 92 ? 5.042 -3.431 -13.203 1.00 90.25 92 VAL A N 1
ATOM 679 C CA . VAL A 1 92 ? 5.538 -2.278 -13.972 1.00 90.25 92 VAL A CA 1
ATOM 680 C C . VAL A 1 92 ? 7.039 -2.107 -13.772 1.00 90.25 92 VAL A C 1
ATOM 682 O O . VAL A 1 92 ? 7.776 -2.015 -14.746 1.00 90.25 92 VAL A O 1
ATOM 685 N N . SER A 1 93 ? 7.520 -2.148 -12.527 1.00 90.06 93 SER A N 1
ATOM 686 C CA . SER A 1 93 ? 8.953 -2.055 -12.233 1.00 90.06 93 SER A CA 1
ATOM 687 C C . SER A 1 93 ? 9.758 -3.186 -12.887 1.00 90.06 93 SER A C 1
ATOM 689 O O . SER A 1 93 ? 10.810 -2.926 -13.474 1.00 90.06 93 SER A O 1
ATOM 691 N N . ARG A 1 94 ? 9.248 -4.425 -12.859 1.00 91.50 94 ARG A N 1
ATOM 692 C CA . ARG A 1 94 ? 9.888 -5.582 -13.501 1.00 91.50 94 ARG A CA 1
ATOM 693 C C . ARG A 1 94 ? 9.968 -5.423 -15.019 1.00 91.50 94 ARG A C 1
ATOM 695 O O . ARG A 1 94 ? 11.038 -5.632 -15.582 1.00 91.50 94 ARG A O 1
ATOM 702 N N . TYR A 1 95 ? 8.875 -5.049 -15.680 1.00 91.62 95 TYR A N 1
ATOM 703 C CA . TYR A 1 95 ? 8.873 -4.850 -17.131 1.00 91.62 95 TYR A CA 1
ATOM 704 C C . TYR A 1 95 ? 9.751 -3.669 -17.546 1.00 91.62 95 TYR A C 1
ATOM 706 O O . TYR A 1 95 ? 10.523 -3.803 -18.491 1.00 91.62 95 TYR A O 1
ATOM 714 N N . SER A 1 96 ? 9.723 -2.561 -16.802 1.00 91.44 96 SER A N 1
ATOM 715 C CA . SER A 1 96 ? 10.621 -1.425 -17.036 1.00 91.44 96 SER A CA 1
ATOM 716 C C . SER A 1 96 ? 12.093 -1.821 -16.924 1.00 91.44 96 SER A C 1
ATOM 718 O O . SER A 1 96 ? 12.892 -1.385 -17.745 1.00 91.44 96 SER A O 1
ATOM 720 N N . MET A 1 97 ? 12.460 -2.681 -15.964 1.00 91.62 97 MET A N 1
ATOM 721 C CA . MET A 1 97 ? 13.825 -3.209 -15.857 1.00 91.62 97 MET A CA 1
ATOM 722 C C . MET A 1 97 ? 14.205 -4.033 -17.095 1.00 91.62 97 MET A C 1
ATOM 724 O O . MET A 1 97 ? 15.265 -3.803 -17.668 1.00 91.62 97 MET A O 1
ATOM 728 N N . ILE A 1 98 ? 13.336 -4.948 -17.539 1.00 93.56 98 ILE A N 1
ATOM 729 C CA . ILE A 1 98 ? 13.581 -5.785 -18.727 1.00 93.56 98 ILE A CA 1
ATOM 730 C C . ILE A 1 98 ? 13.773 -4.913 -19.974 1.00 93.56 98 ILE A C 1
ATOM 732 O O . ILE A 1 98 ? 14.728 -5.107 -20.726 1.00 93.56 98 ILE A O 1
ATOM 736 N N . ILE A 1 99 ? 12.886 -3.936 -20.173 1.00 93.25 99 ILE A N 1
ATOM 737 C CA . ILE A 1 99 ? 12.945 -2.998 -21.296 1.00 93.25 99 ILE A CA 1
ATOM 738 C C . ILE A 1 99 ? 14.236 -2.177 -21.246 1.00 93.25 99 ILE A C 1
ATOM 740 O O . ILE A 1 99 ? 14.926 -2.072 -22.254 1.00 93.25 99 ILE A O 1
ATOM 744 N N . PHE A 1 100 ? 14.604 -1.652 -20.077 1.00 92.69 100 PHE A N 1
ATOM 745 C CA . PHE A 1 100 ? 15.827 -0.872 -19.896 1.00 92.69 100 PHE A CA 1
ATOM 746 C C . PHE A 1 100 ? 17.092 -1.690 -20.191 1.00 92.69 100 PHE A C 1
ATOM 748 O O . PHE A 1 100 ? 17.995 -1.220 -20.882 1.00 92.69 100 PHE A O 1
ATOM 755 N N . THR A 1 101 ? 17.152 -2.942 -19.730 1.00 94.00 101 THR A N 1
ATOM 756 C CA . THR A 1 101 ? 18.263 -3.846 -20.053 1.00 94.00 101 THR A CA 1
ATOM 757 C C . THR A 1 101 ? 18.324 -4.135 -21.552 1.00 94.00 101 THR A C 1
ATOM 759 O O . THR A 1 101 ? 19.399 -4.049 -22.143 1.00 94.00 101 THR A O 1
ATOM 762 N N . CYS A 1 102 ? 17.184 -4.419 -22.188 1.00 93.69 102 CYS A N 1
ATOM 763 C CA . CYS A 1 102 ? 17.105 -4.617 -23.635 1.00 93.69 102 CYS A CA 1
ATOM 764 C C . CYS A 1 102 ? 17.574 -3.368 -24.401 1.00 93.69 102 CYS A C 1
ATOM 766 O O . CYS A 1 102 ? 18.381 -3.474 -25.320 1.00 93.69 102 CYS A O 1
ATOM 768 N N . GLN A 1 103 ? 17.156 -2.177 -23.965 1.00 94.00 103 GLN A N 1
ATOM 769 C CA . GLN A 1 103 ? 17.556 -0.902 -24.553 1.00 94.00 103 GLN A CA 1
ATOM 770 C C . GLN A 1 103 ? 19.073 -0.692 -24.494 1.00 94.00 103 GLN A C 1
ATOM 772 O O . GLN A 1 103 ? 19.662 -0.298 -25.497 1.00 94.00 103 GLN A O 1
ATOM 777 N N . ILE A 1 104 ? 19.722 -0.985 -23.361 1.00 93.81 104 ILE A N 1
ATOM 778 C CA . ILE A 1 104 ? 21.187 -0.900 -23.243 1.00 93.81 104 ILE A CA 1
ATOM 779 C C . ILE A 1 104 ? 21.862 -1.870 -24.216 1.00 93.81 104 ILE A C 1
ATOM 781 O O . ILE A 1 104 ? 22.789 -1.480 -24.924 1.00 93.81 104 ILE A O 1
ATOM 785 N N . LEU A 1 105 ? 21.391 -3.118 -24.283 1.00 95.12 105 LEU A N 1
ATOM 786 C CA . LEU A 1 105 ? 21.961 -4.124 -25.181 1.00 95.12 105 LEU A CA 1
ATOM 787 C C . LEU A 1 105 ? 21.799 -3.727 -26.653 1.00 95.12 105 LEU A C 1
ATOM 789 O O . LEU A 1 105 ? 22.758 -3.823 -27.416 1.00 95.12 105 LEU A O 1
ATOM 793 N N . CYS A 1 106 ? 20.629 -3.222 -27.048 1.00 93.44 106 CYS A N 1
ATOM 794 C CA . CYS A 1 106 ? 20.393 -2.704 -28.393 1.00 93.44 106 CYS A CA 1
ATOM 795 C C . CYS A 1 106 ? 21.249 -1.466 -28.686 1.00 93.44 106 CYS A C 1
ATOM 797 O O . CYS A 1 106 ? 21.816 -1.376 -29.771 1.00 93.44 106 CYS A O 1
ATOM 799 N N . ALA A 1 107 ? 21.388 -0.540 -27.735 1.00 94.19 107 ALA A N 1
ATOM 800 C CA . ALA A 1 107 ? 22.209 0.657 -27.897 1.00 94.19 107 ALA A CA 1
ATOM 801 C C . ALA A 1 107 ? 23.690 0.342 -28.075 1.00 94.19 107 ALA A C 1
ATOM 803 O O . ALA A 1 107 ? 24.326 0.898 -28.967 1.00 94.19 107 ALA A O 1
ATOM 804 N N . LEU A 1 108 ? 24.226 -0.592 -27.294 1.00 94.38 108 LEU A N 1
ATOM 805 C CA . LEU A 1 108 ? 25.597 -1.057 -27.469 1.00 94.38 108 LEU A CA 1
ATOM 806 C C . LEU A 1 108 ? 25.746 -1.847 -28.772 1.00 94.38 108 LEU A C 1
ATOM 808 O O . LEU A 1 108 ? 26.628 -1.538 -29.563 1.00 94.38 108 LEU A O 1
ATOM 812 N N . GLY A 1 109 ? 24.869 -2.816 -29.041 1.00 94.25 109 GLY A N 1
ATOM 813 C CA . GLY A 1 109 ? 24.953 -3.670 -30.227 1.00 94.25 109 GLY A CA 1
ATOM 814 C C . GLY A 1 109 ? 24.845 -2.886 -31.535 1.00 94.25 109 GLY A C 1
ATOM 815 O O . GLY A 1 109 ? 25.765 -2.911 -32.352 1.00 94.25 109 GLY A O 1
ATOM 816 N N . PHE A 1 110 ? 23.751 -2.145 -31.725 1.00 93.38 110 PHE A N 1
ATOM 817 C CA . PHE A 1 110 ? 23.537 -1.354 -32.939 1.00 93.38 110 PHE A CA 1
ATOM 818 C C . PHE A 1 110 ? 24.422 -0.110 -32.998 1.00 93.38 110 PHE A C 1
ATOM 820 O O . PHE A 1 110 ? 24.836 0.277 -34.088 1.00 93.38 110 PHE A O 1
ATOM 827 N N . GLY A 1 111 ? 24.761 0.497 -31.857 1.00 91.62 111 GLY A N 1
ATOM 828 C CA . GLY A 1 111 ? 25.693 1.623 -31.803 1.00 91.62 111 GLY A CA 1
ATOM 829 C C . GLY A 1 111 ? 27.104 1.230 -32.234 1.00 91.62 111 GLY A C 1
ATOM 830 O O . GLY A 1 111 ? 27.690 1.889 -33.090 1.00 91.62 111 GLY A O 1
ATOM 831 N N . LEU A 1 112 ? 27.636 0.123 -31.708 1.00 91.50 112 LEU A N 1
ATOM 832 C CA . LEU A 1 112 ? 28.941 -0.397 -32.123 1.00 91.50 112 LEU A CA 1
ATOM 833 C C . LEU A 1 112 ? 28.911 -0.865 -33.579 1.00 91.50 112 LEU A C 1
ATOM 835 O O . LEU A 1 112 ? 29.815 -0.530 -34.341 1.00 91.50 112 LEU A O 1
ATOM 839 N N . TRP A 1 113 ? 27.853 -1.567 -33.996 1.00 91.62 113 TRP A N 1
ATOM 840 C CA . TRP A 1 113 ? 27.675 -1.964 -35.394 1.00 91.62 113 TRP A CA 1
ATOM 841 C C . TRP A 1 113 ? 27.655 -0.757 -36.341 1.00 91.62 113 TRP A C 1
ATOM 843 O O . TRP A 1 113 ? 28.329 -0.764 -37.369 1.00 91.62 113 TRP A O 1
ATOM 853 N N . GLY A 1 114 ? 26.930 0.304 -35.975 1.00 87.88 114 GLY A N 1
ATOM 854 C CA . GLY A 1 114 ? 26.890 1.563 -36.716 1.00 87.88 114 GLY A CA 1
ATOM 855 C C . GLY A 1 114 ? 28.258 2.239 -36.795 1.00 87.88 114 GLY A C 1
ATOM 856 O O . GLY A 1 114 ? 28.639 2.702 -37.866 1.00 87.88 114 GLY A O 1
ATOM 857 N N . CYS A 1 115 ? 29.029 2.215 -35.705 1.00 85.44 115 CYS A N 1
ATOM 858 C CA . CYS A 1 115 ? 30.403 2.713 -35.675 1.00 85.44 115 CYS A CA 1
ATOM 859 C C . CYS A 1 115 ? 31.294 1.957 -36.679 1.00 85.44 115 CYS A C 1
ATOM 861 O O . CYS A 1 115 ? 31.894 2.579 -37.555 1.00 85.44 115 CYS A O 1
ATOM 863 N N . PHE A 1 116 ? 31.312 0.618 -36.628 1.00 85.12 116 PHE A N 1
ATOM 864 C CA . PHE A 1 116 ? 32.096 -0.211 -37.555 1.00 85.12 116 PHE A CA 1
ATOM 865 C C . PHE A 1 116 ? 31.689 -0.007 -39.017 1.00 85.12 116 PHE A C 1
ATOM 867 O O . PHE A 1 116 ? 32.546 0.134 -39.888 1.00 85.12 116 PHE A O 1
ATOM 874 N N . ARG A 1 117 ? 30.383 0.040 -39.297 1.00 85.38 117 ARG A N 1
ATOM 875 C CA . ARG A 1 117 ? 29.868 0.279 -40.651 1.00 85.38 117 ARG A CA 1
ATOM 876 C C . ARG A 1 117 ? 30.243 1.659 -41.172 1.00 85.38 117 ARG A C 1
ATOM 878 O O . ARG A 1 117 ? 30.585 1.770 -42.342 1.00 85.38 117 ARG A O 1
ATOM 885 N N . ASN A 1 118 ? 30.206 2.683 -40.324 1.00 81.12 118 ASN A N 1
ATOM 886 C CA . ASN A 1 118 ? 30.587 4.033 -40.715 1.00 81.12 118 ASN A CA 1
ATOM 887 C C . ASN A 1 118 ? 32.090 4.142 -41.009 1.00 81.12 118 ASN A C 1
ATOM 889 O O . ASN A 1 118 ? 32.459 4.821 -41.957 1.00 81.12 118 ASN A O 1
ATOM 893 N N . PHE A 1 119 ? 32.948 3.443 -40.257 1.00 76.94 119 PHE A N 1
ATOM 894 C CA . PHE A 1 119 ? 34.378 3.357 -40.580 1.00 76.94 119 PHE A CA 1
ATOM 895 C C . PHE A 1 119 ? 34.639 2.662 -41.922 1.00 76.94 119 PHE A C 1
ATOM 897 O O . PHE A 1 119 ? 35.493 3.122 -42.668 1.00 76.94 119 PHE A O 1
ATOM 904 N N . ALA A 1 120 ? 33.895 1.600 -42.251 1.00 78.38 120 ALA A N 1
ATOM 905 C CA . ALA A 1 120 ? 34.024 0.922 -43.543 1.00 78.38 120 ALA A CA 1
ATOM 906 C C . ALA A 1 120 ? 33.531 1.790 -44.719 1.00 78.38 120 ALA A C 1
ATOM 908 O O . ALA A 1 120 ? 34.181 1.846 -45.753 1.00 78.38 120 ALA A O 1
ATOM 909 N N . ILE A 1 121 ? 32.406 2.495 -44.552 1.00 75.62 121 ILE A N 1
ATOM 910 C CA . ILE A 1 121 ? 31.830 3.363 -45.596 1.00 75.62 121 ILE A CA 1
ATOM 911 C C . ILE A 1 121 ? 32.657 4.639 -45.790 1.00 75.62 121 ILE A C 1
ATOM 913 O O . ILE A 1 121 ? 32.749 5.128 -46.907 1.00 75.62 121 ILE A O 1
ATOM 917 N N . ALA A 1 122 ? 33.287 5.171 -44.738 1.00 70.94 122 ALA A N 1
ATOM 918 C CA . ALA A 1 122 ? 34.137 6.358 -44.845 1.00 70.94 122 ALA A CA 1
ATOM 919 C C . ALA A 1 122 ? 35.337 6.169 -45.795 1.00 70.94 122 ALA A C 1
ATOM 921 O O . ALA A 1 122 ? 35.852 7.162 -46.303 1.00 70.94 122 ALA A O 1
ATOM 922 N N . ASP A 1 123 ? 35.762 4.923 -46.031 1.00 68.25 123 ASP A N 1
ATOM 923 C CA . ASP A 1 123 ? 36.837 4.579 -46.970 1.00 68.25 123 ASP A CA 1
ATOM 924 C C . ASP A 1 123 ? 36.340 4.514 -48.433 1.00 68.25 123 ASP A C 1
ATOM 926 O O . ASP A 1 123 ? 37.085 4.827 -49.358 1.00 68.25 123 ASP A O 1
ATOM 930 N N . GLU A 1 124 ? 35.062 4.170 -48.651 1.00 71.38 124 GLU A N 1
ATOM 931 C CA . GLU A 1 124 ? 34.453 4.033 -49.987 1.00 71.38 124 GLU A CA 1
ATOM 932 C C . GLU A 1 124 ? 33.742 5.316 -50.467 1.00 71.38 124 GLU A C 1
ATOM 934 O O . GLU A 1 124 ? 33.921 5.737 -51.611 1.00 71.38 124 GLU A O 1
ATOM 939 N N . ASP A 1 125 ? 32.966 5.974 -49.599 1.00 77.12 125 ASP A N 1
ATOM 940 C CA . ASP A 1 125 ? 32.113 7.125 -49.917 1.00 77.12 125 ASP A CA 1
ATOM 941 C C . ASP A 1 125 ? 32.481 8.352 -49.061 1.00 77.12 125 ASP A C 1
ATOM 943 O O . ASP A 1 125 ? 31.888 8.635 -48.013 1.00 77.12 125 ASP A O 1
ATOM 947 N N . TRP A 1 126 ? 33.437 9.147 -49.547 1.00 70.81 126 TRP A N 1
ATOM 948 C CA . TRP A 1 126 ? 33.976 10.317 -48.832 1.00 70.81 126 TRP A CA 1
ATOM 949 C C . TRP A 1 126 ? 32.926 11.377 -48.440 1.00 70.81 126 TRP A C 1
ATOM 951 O O . TRP A 1 126 ? 33.129 12.120 -47.481 1.00 70.81 126 TRP A O 1
ATOM 961 N N . TYR A 1 127 ? 31.798 11.456 -49.154 1.00 76.06 127 TYR A N 1
ATOM 962 C CA . TYR A 1 127 ? 30.717 12.418 -48.892 1.00 76.06 127 TYR A CA 1
ATOM 963 C C . TYR A 1 127 ? 29.739 11.960 -47.793 1.00 76.06 127 TYR A C 1
ATOM 965 O O . TYR A 1 127 ? 28.984 12.778 -47.269 1.00 76.06 127 TYR A O 1
ATOM 973 N N . LEU A 1 128 ? 29.745 10.670 -47.438 1.00 70.19 128 LEU A N 1
ATOM 974 C CA . LEU A 1 128 ? 28.950 10.075 -46.353 1.00 70.19 128 LEU A CA 1
ATOM 975 C C . LEU A 1 128 ? 29.751 9.925 -45.053 1.00 70.19 128 LEU A C 1
ATOM 977 O O . LEU A 1 128 ? 29.171 9.607 -44.013 1.00 70.19 128 LEU A O 1
ATOM 981 N N . ALA A 1 129 ? 31.066 10.163 -45.096 1.00 64.00 129 ALA A N 1
ATOM 982 C CA . ALA A 1 129 ? 31.938 10.087 -43.936 1.00 64.00 129 ALA A CA 1
ATOM 983 C C . ALA A 1 129 ? 31.474 11.070 -42.850 1.00 64.00 129 ALA A C 1
ATOM 985 O O . ALA A 1 129 ? 31.611 12.291 -42.958 1.00 64.00 129 ALA A O 1
ATOM 986 N N . MET A 1 130 ? 30.909 10.528 -41.771 1.00 62.94 130 MET A N 1
ATOM 987 C CA . MET A 1 130 ? 30.509 11.325 -40.620 1.00 62.94 130 MET A CA 1
ATOM 988 C C . MET A 1 130 ? 31.772 11.840 -39.910 1.00 62.94 130 MET A C 1
ATOM 990 O O . MET A 1 130 ? 32.379 11.119 -39.117 1.00 62.94 130 MET A O 1
ATOM 994 N N . ASN A 1 131 ? 32.169 13.084 -40.196 1.00 59.38 131 ASN A N 1
ATOM 995 C CA . ASN A 1 131 ? 33.297 13.774 -39.562 1.00 59.38 131 ASN A CA 1
ATOM 996 C C . ASN A 1 131 ? 32.981 14.106 -38.097 1.00 59.38 131 ASN A C 1
ATOM 998 O O . ASN A 1 131 ? 32.766 15.250 -37.710 1.00 59.38 131 ASN A O 1
ATOM 1002 N N . LEU A 1 132 ? 32.958 13.082 -37.245 1.00 58.16 132 LEU A N 1
ATOM 1003 C CA . LEU A 1 132 ? 32.821 13.241 -35.798 1.00 58.16 132 LEU A CA 1
ATOM 1004 C C . LEU A 1 132 ? 34.052 13.939 -35.177 1.00 58.16 132 LEU A C 1
ATOM 1006 O O . LEU A 1 132 ? 33.990 14.390 -34.038 1.00 58.16 132 LEU A O 1
ATOM 1010 N N . GLY A 1 133 ? 35.154 14.021 -35.935 1.00 50.53 133 GLY A N 1
ATOM 1011 C CA . GLY A 1 133 ? 36.463 14.535 -35.530 1.00 50.53 133 GLY A CA 1
ATOM 1012 C C . GLY A 1 133 ? 36.823 15.941 -36.021 1.00 50.53 133 GLY A C 1
ATOM 1013 O O . GLY A 1 133 ? 37.952 16.357 -35.796 1.00 50.53 133 GLY A O 1
ATOM 1014 N N . GLU A 1 134 ? 35.916 16.715 -36.634 1.00 50.06 134 GLU A N 1
ATOM 1015 C CA . GLU A 1 134 ? 36.258 18.080 -37.100 1.00 50.06 134 GLU A CA 1
ATOM 1016 C C . GLU A 1 134 ? 36.626 19.042 -35.941 1.00 50.06 134 GLU A C 1
ATOM 1018 O O . GLU A 1 134 ? 37.181 20.112 -36.162 1.00 50.06 134 GLU A O 1
ATOM 1023 N N . HIS A 1 135 ? 36.370 18.648 -34.685 1.00 49.22 135 HIS A N 1
ATOM 1024 C CA . HIS A 1 135 ? 36.792 19.367 -33.472 1.00 49.22 135 HIS A CA 1
ATOM 1025 C C . HIS A 1 135 ? 37.820 18.622 -32.598 1.00 49.22 135 HIS A C 1
ATOM 1027 O O . HIS A 1 135 ? 38.281 19.185 -31.606 1.00 49.22 135 HIS A O 1
ATOM 1033 N N . VAL A 1 136 ? 38.194 17.377 -32.924 1.00 51.84 136 VAL A N 1
ATOM 1034 C CA . VAL A 1 136 ? 39.110 16.561 -32.104 1.00 51.84 136 VAL A CA 1
ATOM 1035 C C . VAL A 1 136 ? 40.048 15.771 -33.021 1.00 51.84 136 VAL A C 1
ATOM 1037 O O . VAL A 1 136 ? 39.666 14.747 -33.579 1.00 51.84 136 VAL A O 1
ATOM 1040 N N . SER A 1 137 ? 41.286 16.246 -33.177 1.00 42.03 137 SER A N 1
ATOM 1041 C CA . SER A 1 137 ? 42.328 15.554 -33.950 1.00 42.03 137 SER A CA 1
ATOM 1042 C C . SER A 1 137 ? 43.049 14.498 -33.107 1.00 42.03 137 SER A C 1
ATOM 1044 O O . SER A 1 137 ? 43.575 14.819 -32.045 1.00 42.03 137 SER A O 1
ATOM 1046 N N . GLY A 1 138 ? 43.156 13.265 -33.619 1.00 56.91 138 GLY A N 1
ATOM 1047 C CA . GLY A 1 138 ? 44.052 12.219 -33.099 1.00 56.91 138 GLY A CA 1
ATOM 1048 C C . GLY A 1 138 ? 43.364 10.912 -32.684 1.00 56.91 138 GLY A C 1
ATOM 1049 O O . GLY A 1 138 ? 42.173 10.716 -32.923 1.00 56.91 138 GLY A O 1
ATOM 1050 N N . ALA A 1 139 ? 44.125 10.019 -32.028 1.00 56.06 139 ALA A N 1
ATOM 1051 C CA . ALA A 1 139 ? 43.634 8.760 -31.439 1.00 56.06 139 ALA A CA 1
ATOM 1052 C C . ALA A 1 139 ? 42.451 8.975 -30.473 1.00 56.06 139 ALA A C 1
ATOM 1054 O O . ALA A 1 139 ? 41.672 8.052 -30.221 1.00 56.06 139 ALA A O 1
ATOM 1055 N N . ASP A 1 140 ? 42.282 10.217 -30.009 1.00 60.59 140 ASP A N 1
ATOM 1056 C CA . ASP A 1 140 ? 41.182 10.617 -29.155 1.00 60.59 140 ASP A CA 1
ATOM 1057 C C . ASP A 1 140 ? 39.804 10.558 -29.831 1.00 60.59 140 ASP A C 1
ATOM 1059 O O . ASP A 1 140 ? 38.801 10.205 -29.209 1.00 60.59 140 ASP A O 1
ATOM 1063 N N . ALA A 1 141 ? 39.745 10.790 -31.144 1.00 64.44 141 ALA A N 1
ATOM 1064 C CA . ALA A 1 141 ? 38.500 10.710 -31.905 1.00 64.44 141 ALA A CA 1
ATOM 1065 C C . ALA A 1 141 ? 37.921 9.282 -31.952 1.00 64.44 141 ALA A C 1
ATOM 1067 O O . ALA A 1 141 ? 36.705 9.104 -32.038 1.00 64.44 141 ALA A O 1
ATOM 1068 N N . SER A 1 142 ? 38.779 8.258 -31.863 1.00 68.50 142 SER A N 1
ATOM 1069 C CA . SER A 1 142 ? 38.371 6.853 -31.975 1.00 68.50 142 SER A CA 1
ATOM 1070 C C . SER A 1 142 ? 37.671 6.351 -30.707 1.00 68.50 142 SER A C 1
ATOM 1072 O O . SER A 1 142 ? 36.604 5.738 -30.789 1.00 68.50 142 SER A O 1
ATOM 1074 N N . TRP A 1 143 ? 38.190 6.685 -29.515 1.00 74.75 143 TRP A N 1
ATOM 1075 C CA . TRP A 1 143 ? 37.509 6.334 -28.260 1.00 74.75 143 TRP A CA 1
ATOM 1076 C C . TRP A 1 143 ? 36.215 7.130 -28.074 1.00 74.75 143 TRP A C 1
ATOM 1078 O O . TRP A 1 143 ? 35.216 6.582 -27.609 1.00 74.75 143 TRP A O 1
ATOM 1088 N N . ILE A 1 144 ? 36.201 8.393 -28.511 1.00 77.38 144 ILE A N 1
ATOM 1089 C CA . ILE A 1 144 ? 35.010 9.246 -28.498 1.00 77.38 144 ILE A CA 1
ATOM 1090 C C . ILE A 1 144 ? 33.911 8.666 -29.396 1.00 77.38 144 ILE A C 1
ATOM 1092 O O . ILE A 1 144 ? 32.756 8.592 -28.975 1.00 77.38 144 ILE A O 1
ATOM 1096 N N . ALA A 1 145 ? 34.246 8.191 -30.599 1.00 77.44 145 ALA A N 1
ATOM 1097 C CA . ALA A 1 145 ? 33.282 7.573 -31.507 1.00 77.44 145 ALA A CA 1
ATOM 1098 C C . ALA A 1 145 ? 32.629 6.323 -30.894 1.00 77.44 145 ALA A C 1
ATOM 1100 O O . ALA A 1 145 ? 31.402 6.205 -30.893 1.00 77.44 145 ALA A O 1
ATOM 1101 N N . ILE A 1 146 ? 33.425 5.433 -30.295 1.00 82.62 146 ILE A N 1
ATOM 1102 C CA . ILE A 1 146 ? 32.941 4.200 -29.649 1.00 82.62 146 ILE A CA 1
ATOM 1103 C C . ILE A 1 146 ? 31.922 4.490 -28.534 1.00 82.62 146 ILE A C 1
ATOM 1105 O O . ILE A 1 146 ? 31.042 3.668 -28.294 1.00 82.62 146 ILE A O 1
ATOM 1109 N N . VAL A 1 147 ? 31.987 5.661 -27.891 1.00 85.25 147 VAL A N 1
ATOM 1110 C CA . VAL A 1 147 ? 31.031 6.083 -26.854 1.00 85.25 147 VAL A CA 1
ATOM 1111 C C . VAL A 1 147 ? 29.839 6.854 -27.438 1.00 85.25 147 VAL A C 1
ATOM 1113 O O . VAL A 1 147 ? 28.694 6.612 -27.052 1.00 85.25 147 VAL A O 1
ATOM 1116 N N . ILE A 1 148 ? 30.071 7.764 -28.389 1.00 86.75 148 ILE A N 1
ATOM 1117 C CA . ILE A 1 148 ? 29.020 8.618 -28.964 1.00 86.75 148 ILE A CA 1
ATOM 1118 C C . ILE A 1 148 ? 28.011 7.809 -29.784 1.00 86.75 148 ILE A C 1
ATOM 1120 O O . ILE A 1 148 ? 26.814 8.088 -29.695 1.00 86.75 148 ILE A O 1
ATOM 1124 N N . TYR A 1 149 ? 28.444 6.820 -30.575 1.00 87.00 149 TYR A N 1
ATOM 1125 C CA . TYR A 1 149 ? 27.526 6.039 -31.415 1.00 87.00 149 TYR A CA 1
ATOM 1126 C C . TYR A 1 149 ? 26.483 5.261 -30.587 1.00 87.00 149 TYR A C 1
ATOM 1128 O O . TYR A 1 149 ? 25.285 5.432 -30.844 1.00 87.00 149 TYR A O 1
ATOM 1136 N N . PRO A 1 150 ? 26.867 4.487 -29.550 1.00 91.06 150 PRO A N 1
ATOM 1137 C CA . PRO A 1 150 ? 25.907 3.886 -28.627 1.00 91.06 150 PRO A CA 1
ATOM 1138 C C . PRO A 1 150 ? 25.044 4.901 -27.884 1.00 91.06 150 PRO A C 1
ATOM 1140 O O . PRO A 1 150 ? 23.849 4.669 -27.726 1.00 91.06 150 PRO A O 1
ATOM 1143 N N . LEU A 1 151 ? 25.597 6.045 -27.468 1.00 91.56 151 LEU A N 1
ATOM 1144 C CA . LEU A 1 151 ? 24.833 7.074 -26.755 1.00 91.56 151 LEU A CA 1
ATOM 1145 C C . LEU A 1 151 ? 23.769 7.737 -27.647 1.00 91.56 151 LEU A C 1
ATOM 1147 O O . LEU A 1 151 ? 22.645 7.973 -27.203 1.00 91.56 151 LEU A O 1
ATOM 1151 N N . ARG A 1 152 ? 24.075 7.975 -28.929 1.00 89.62 152 ARG A N 1
ATOM 1152 C CA . ARG A 1 152 ? 23.098 8.447 -29.925 1.00 89.62 152 ARG A CA 1
ATOM 1153 C C . ARG A 1 152 ? 21.987 7.426 -30.145 1.00 89.62 152 ARG A C 1
ATOM 1155 O O . ARG A 1 152 ? 20.818 7.804 -30.171 1.00 89.62 152 ARG A O 1
ATOM 1162 N N . PHE A 1 153 ? 22.330 6.142 -30.254 1.00 90.75 153 PHE A N 1
ATOM 1163 C CA . PHE A 1 153 ? 21.328 5.083 -30.395 1.00 90.75 153 PHE A CA 1
ATOM 1164 C C . PHE A 1 153 ? 20.488 4.907 -29.120 1.00 90.75 153 PHE A C 1
ATOM 1166 O O . PHE A 1 153 ? 19.279 4.680 -29.190 1.00 90.75 153 PHE A O 1
ATOM 1173 N N . PHE A 1 154 ? 21.094 5.071 -27.944 1.00 92.38 154 PHE A N 1
ATOM 1174 C CA . PHE A 1 154 ? 20.391 5.070 -26.663 1.00 92.38 154 PHE A CA 1
ATOM 1175 C C . PHE A 1 154 ? 19.364 6.206 -26.581 1.00 92.38 154 PHE A C 1
ATOM 1177 O O . PHE A 1 154 ? 18.230 5.979 -26.160 1.00 92.38 154 PHE A O 1
ATOM 1184 N N . LEU A 1 155 ? 19.727 7.408 -27.043 1.00 92.12 155 LEU A N 1
ATOM 1185 C CA . LEU A 1 155 ? 18.814 8.549 -27.127 1.00 92.12 155 LEU A CA 1
ATOM 1186 C C . LEU A 1 155 ? 17.677 8.272 -28.120 1.00 92.12 155 LEU A C 1
ATOM 1188 O O . LEU A 1 155 ? 16.514 8.474 -27.776 1.00 92.12 155 LEU A O 1
ATOM 1192 N N . LEU A 1 156 ? 17.987 7.730 -29.303 1.00 91.44 156 LEU A N 1
ATOM 1193 C CA . LEU A 1 156 ? 16.987 7.343 -30.309 1.00 91.44 156 LEU A CA 1
ATOM 1194 C C . LEU A 1 156 ? 15.956 6.346 -29.746 1.00 91.44 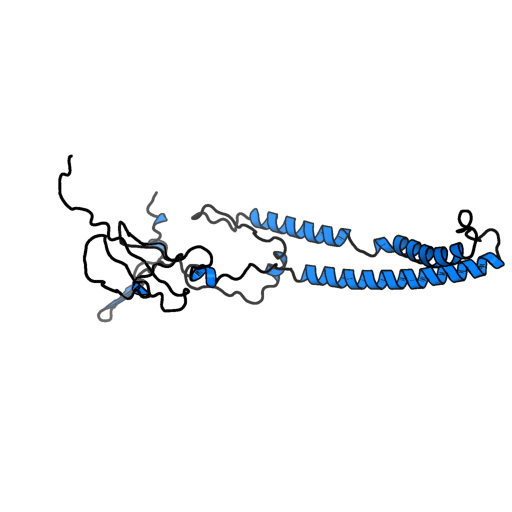156 LEU A C 1
ATOM 1196 O O . LEU A 1 156 ? 14.769 6.434 -30.044 1.00 91.44 156 LEU A O 1
ATOM 1200 N N . THR A 1 157 ? 16.405 5.416 -28.903 1.00 90.62 157 THR A N 1
ATOM 1201 C CA . THR A 1 157 ? 15.564 4.379 -28.282 1.00 90.62 157 THR A CA 1
ATOM 1202 C C . THR A 1 157 ? 14.968 4.781 -26.930 1.00 90.62 157 THR A C 1
ATOM 1204 O O . THR A 1 157 ? 14.263 3.981 -26.320 1.00 90.62 157 THR A O 1
ATOM 1207 N N . SER A 1 158 ? 15.174 6.017 -26.465 1.00 88.94 158 SER A N 1
ATOM 1208 C CA . SER A 1 158 ? 14.702 6.489 -25.150 1.00 88.94 158 SER A CA 1
ATOM 1209 C C . SER A 1 158 ? 13.182 6.430 -24.965 1.00 88.94 158 SER A C 1
ATOM 1211 O O . SER A 1 158 ? 12.710 6.237 -23.846 1.00 88.94 158 SER A O 1
ATOM 1213 N N . VAL A 1 159 ? 12.416 6.497 -26.060 1.00 86.88 159 VAL A N 1
ATOM 1214 C CA . VAL A 1 159 ? 10.951 6.338 -26.062 1.00 86.88 159 VAL A CA 1
ATOM 1215 C C . VAL A 1 159 ? 10.493 4.928 -25.658 1.00 86.88 159 VAL A C 1
ATOM 1217 O O . VAL A 1 159 ? 9.332 4.736 -25.309 1.00 86.88 159 VAL A O 1
ATOM 1220 N N . MET A 1 160 ? 11.394 3.937 -25.682 1.00 85.19 160 MET A N 1
ATOM 1221 C CA . MET A 1 160 ? 11.089 2.566 -25.271 1.00 85.19 160 MET A CA 1
ATOM 1222 C C . MET A 1 160 ? 10.777 2.481 -23.771 1.00 85.19 160 MET A C 1
ATOM 1224 O O . MET A 1 160 ? 9.966 1.647 -23.377 1.00 85.19 160 MET A O 1
ATOM 1228 N N . ILE A 1 161 ? 11.369 3.351 -22.937 1.00 83.88 161 ILE A N 1
ATOM 1229 C CA . ILE A 1 161 ? 11.032 3.444 -21.511 1.00 83.88 161 ILE A CA 1
ATOM 1230 C C . ILE A 1 161 ? 9.680 4.160 -21.388 1.00 83.88 161 ILE A C 1
ATOM 1232 O O . ILE A 1 161 ? 9.599 5.362 -21.655 1.00 83.88 161 ILE A O 1
ATOM 1236 N N . PRO A 1 162 ? 8.609 3.486 -20.936 1.00 79.50 162 PRO A N 1
ATOM 1237 C CA . PRO A 1 162 ? 7.277 4.069 -20.941 1.00 79.50 162 PRO A CA 1
ATOM 1238 C C . PRO A 1 162 ? 7.071 4.932 -19.683 1.00 79.50 162 PRO A C 1
ATOM 1240 O O . PRO A 1 162 ? 6.333 4.572 -18.765 1.00 79.50 162 PRO A O 1
ATOM 1243 N N . ILE A 1 163 ? 7.743 6.086 -19.622 1.00 82.50 163 ILE A N 1
ATOM 1244 C CA . ILE A 1 163 ? 7.657 7.025 -18.487 1.00 82.50 163 ILE A CA 1
ATOM 1245 C C . ILE A 1 163 ? 6.212 7.517 -18.312 1.00 82.50 163 ILE A C 1
ATOM 1247 O O . ILE A 1 163 ? 5.696 7.576 -17.195 1.00 82.50 163 ILE A O 1
ATOM 1251 N N . SER A 1 164 ? 5.530 7.802 -19.423 1.00 89.00 164 SER A N 1
ATOM 1252 C CA . SER A 1 164 ? 4.129 8.231 -19.436 1.00 89.00 164 SER A CA 1
ATOM 1253 C C . SER A 1 164 ? 3.186 7.175 -18.860 1.00 89.00 164 SER A C 1
ATOM 1255 O O . SER A 1 164 ? 2.274 7.517 -18.115 1.00 89.00 164 SER A O 1
ATOM 1257 N N . PHE A 1 165 ? 3.425 5.891 -19.133 1.00 87.94 165 PHE A N 1
ATOM 1258 C CA . PHE A 1 165 ? 2.592 4.805 -18.619 1.00 87.94 165 PHE A CA 1
ATOM 1259 C C . PHE A 1 165 ? 2.614 4.740 -17.089 1.00 87.94 165 PHE A C 1
ATOM 1261 O O . PHE A 1 165 ? 1.556 4.655 -16.468 1.00 87.94 165 PHE A O 1
ATOM 1268 N N . LYS A 1 166 ? 3.800 4.845 -16.470 1.00 87.44 166 LYS A N 1
ATOM 1269 C CA . LYS A 1 166 ? 3.927 4.864 -15.003 1.00 87.44 166 LYS A CA 1
ATOM 1270 C C . LYS A 1 166 ? 3.126 6.019 -14.399 1.00 87.44 166 LYS A C 1
ATOM 1272 O O . LYS A 1 166 ? 2.402 5.812 -13.431 1.00 87.44 166 LYS A O 1
ATOM 1277 N N . PHE A 1 167 ? 3.229 7.203 -14.999 1.00 90.81 167 PHE A N 1
ATOM 1278 C CA . PHE A 1 167 ? 2.486 8.379 -14.557 1.00 90.81 167 PHE A CA 1
ATOM 1279 C C . PHE A 1 167 ? 0.967 8.193 -14.681 1.00 90.81 167 PHE A C 1
ATOM 1281 O O . PHE A 1 167 ? 0.233 8.529 -13.757 1.00 90.81 167 PHE A O 1
ATOM 1288 N N . VAL A 1 168 ? 0.489 7.611 -15.786 1.00 92.75 168 VAL A N 1
ATOM 1289 C CA . VAL A 1 168 ? -0.941 7.326 -15.988 1.00 92.75 168 VAL A CA 1
ATOM 1290 C C . VAL A 1 168 ? -1.464 6.334 -14.947 1.00 92.75 168 VAL A C 1
ATOM 1292 O O . VAL A 1 168 ? -2.541 6.554 -14.396 1.00 92.75 168 VAL A O 1
ATOM 1295 N N . VAL A 1 169 ? -0.700 5.285 -14.623 1.00 91.12 169 VAL A N 1
ATOM 1296 C CA . VAL A 1 169 ? -1.065 4.334 -13.560 1.00 91.12 169 VAL A CA 1
ATOM 1297 C C . VAL A 1 169 ? -1.180 5.053 -12.214 1.00 91.12 169 VAL A C 1
ATOM 1299 O O . VAL A 1 169 ? -2.205 4.926 -11.550 1.00 91.12 169 VAL A O 1
ATOM 1302 N N . ASP A 1 170 ? -0.197 5.868 -11.835 1.00 91.00 170 ASP A N 1
ATOM 1303 C CA . ASP A 1 170 ? -0.230 6.595 -10.558 1.00 91.00 170 ASP A CA 1
ATOM 1304 C C . ASP A 1 170 ? -1.397 7.596 -10.491 1.00 91.00 170 ASP A C 1
ATOM 1306 O O . ASP A 1 170 ? -2.089 7.682 -9.475 1.00 91.00 170 ASP A O 1
ATOM 1310 N N . MET A 1 171 ? -1.675 8.300 -11.593 1.00 93.88 171 MET A N 1
ATOM 1311 C CA . MET A 1 171 ? -2.816 9.212 -11.695 1.00 93.88 171 MET A CA 1
ATOM 1312 C C . MET A 1 171 ? -4.149 8.466 -11.578 1.00 93.88 171 MET A C 1
ATOM 1314 O O . MET A 1 171 ? -5.056 8.919 -10.882 1.00 93.88 171 MET A O 1
ATOM 1318 N N . SER A 1 172 ? -4.267 7.295 -12.210 1.00 93.88 172 SER A N 1
ATOM 1319 C CA . SER A 1 172 ? -5.477 6.475 -12.122 1.00 93.88 172 SER A CA 1
ATOM 1320 C C . SER A 1 172 ? -5.755 6.014 -10.689 1.00 93.88 172 SER A C 1
ATOM 1322 O O . SER A 1 172 ? -6.902 6.052 -10.253 1.00 93.88 172 SER A O 1
ATOM 1324 N N . LYS A 1 173 ? -4.714 5.672 -9.917 1.00 92.94 173 LYS A N 1
ATOM 1325 C CA . LYS A 1 173 ? -4.832 5.303 -8.497 1.00 92.94 173 LYS A CA 1
ATOM 1326 C C . LYS A 1 173 ? -5.314 6.459 -7.633 1.00 92.94 173 LYS A C 1
ATOM 1328 O O . LYS A 1 173 ? -6.200 6.279 -6.801 1.00 92.94 173 LYS A O 1
ATOM 1333 N N . ALA A 1 174 ? -4.761 7.650 -7.854 1.00 94.06 174 ALA A N 1
ATOM 1334 C CA . ALA A 1 174 ? -5.206 8.855 -7.163 1.00 94.06 174 ALA A CA 1
ATOM 1335 C C . ALA A 1 174 ? -6.678 9.162 -7.472 1.00 94.06 174 ALA A C 1
ATOM 1337 O O . ALA A 1 174 ? -7.450 9.461 -6.564 1.00 94.06 174 ALA A O 1
ATOM 1338 N N . TYR A 1 175 ? -7.083 9.019 -8.735 1.00 95.88 175 TYR A N 1
ATOM 1339 C CA . TYR A 1 175 ? -8.474 9.199 -9.135 1.00 95.88 175 TYR A CA 1
ATOM 1340 C C . TYR A 1 175 ? -9.407 8.159 -8.496 1.00 95.88 175 TYR A C 1
ATOM 1342 O O . TYR A 1 175 ? -10.436 8.535 -7.942 1.00 95.88 175 TYR A O 1
ATOM 1350 N N . MET A 1 176 ? -9.037 6.874 -8.494 1.00 94.94 176 MET A N 1
ATOM 1351 C CA . MET A 1 176 ? -9.820 5.820 -7.832 1.00 94.94 176 MET A CA 1
ATOM 1352 C C . MET A 1 176 ? -10.007 6.095 -6.336 1.00 94.94 176 MET A C 1
ATOM 1354 O O . MET A 1 176 ? -11.105 5.914 -5.820 1.00 94.94 176 MET A O 1
ATOM 1358 N N . ALA A 1 177 ? -8.968 6.576 -5.646 1.00 95.06 177 ALA A N 1
ATOM 1359 C CA . ALA A 1 177 ? -9.074 6.954 -4.240 1.00 95.06 177 ALA A CA 1
ATOM 1360 C C . ALA A 1 177 ? -10.093 8.085 -4.011 1.00 95.06 177 ALA A C 1
ATOM 1362 O O . ALA A 1 177 ? -10.895 7.989 -3.089 1.00 95.06 177 ALA A O 1
ATOM 1363 N N . LEU A 1 178 ? -10.114 9.112 -4.869 1.00 95.12 178 LEU A N 1
ATOM 1364 C CA . LEU A 1 178 ? -11.097 10.202 -4.778 1.00 95.12 178 LEU A CA 1
ATOM 1365 C C . LEU A 1 178 ? -12.526 9.717 -5.020 1.00 95.12 178 LEU A C 1
ATOM 1367 O O . LEU A 1 178 ? -13.435 10.099 -4.292 1.00 95.12 178 LEU A O 1
ATOM 1371 N N . VAL A 1 179 ? -12.723 8.860 -6.025 1.00 95.62 179 VAL A N 1
ATOM 1372 C CA . VAL A 1 179 ? -14.043 8.291 -6.329 1.00 95.62 179 VAL A CA 1
ATOM 1373 C C . VAL A 1 179 ? -14.576 7.489 -5.144 1.00 95.62 179 VAL A C 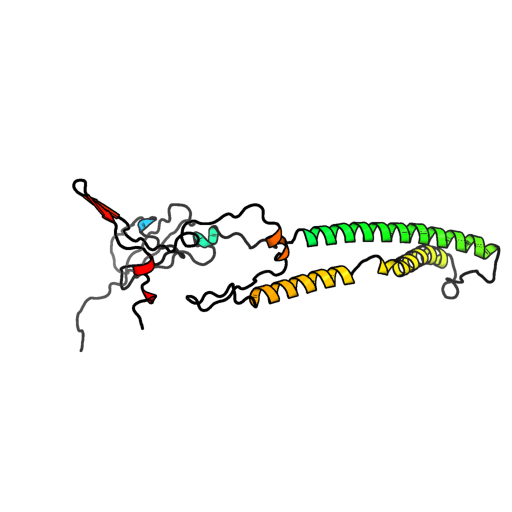1
ATOM 1375 O O . VAL A 1 179 ? -15.751 7.605 -4.819 1.00 95.62 179 VAL A O 1
ATOM 1378 N N . LEU A 1 180 ? -13.708 6.722 -4.480 1.00 95.25 180 LEU A N 1
ATOM 1379 C CA . LEU A 1 180 ? -14.048 5.993 -3.264 1.00 95.25 180 LEU A CA 1
ATOM 1380 C C . LEU A 1 180 ? -14.468 6.951 -2.135 1.00 95.25 180 LEU A C 1
ATOM 1382 O O . LEU A 1 180 ? -15.517 6.757 -1.534 1.00 95.25 180 LEU A O 1
ATOM 1386 N N . GLU A 1 181 ? -13.704 8.007 -1.857 1.00 95.44 181 GLU A N 1
ATOM 1387 C CA . GLU A 1 181 ? -14.054 8.963 -0.788 1.00 95.44 181 GLU A CA 1
ATOM 1388 C C . GLU A 1 181 ? -15.340 9.760 -1.059 1.00 95.44 181 GLU A C 1
ATOM 1390 O O . GLU A 1 181 ? -15.984 10.229 -0.122 1.00 95.44 181 GLU A O 1
ATOM 1395 N N . TRP A 1 182 ? -15.725 9.925 -2.325 1.00 94.81 182 TRP A N 1
ATOM 1396 C CA . TRP A 1 182 ? -16.972 10.591 -2.711 1.00 94.81 182 TRP A CA 1
ATOM 1397 C C . TRP A 1 182 ? -18.197 9.672 -2.703 1.00 94.81 182 TRP A C 1
ATOM 1399 O O . TRP A 1 182 ? -19.307 10.143 -2.957 1.00 94.81 182 TRP A O 1
ATOM 1409 N N . ASP A 1 183 ? -18.022 8.381 -2.426 1.00 95.94 183 ASP A N 1
ATOM 1410 C CA . ASP A 1 183 ? -19.120 7.424 -2.408 1.00 95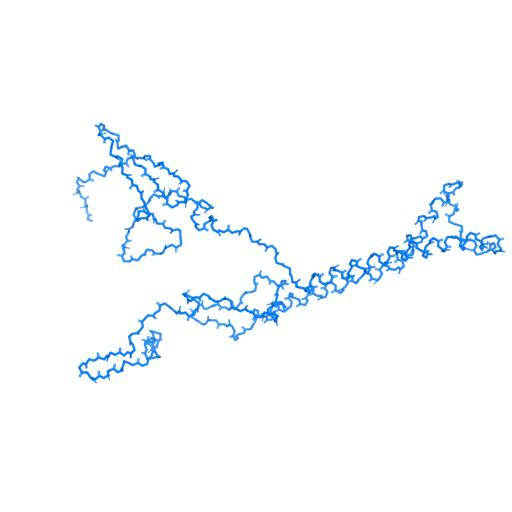.94 183 ASP A CA 1
ATOM 1411 C C . ASP A 1 183 ? -20.016 7.618 -1.173 1.00 95.94 183 ASP A C 1
ATOM 1413 O O . ASP A 1 183 ? -19.662 7.265 -0.046 1.00 95.94 183 ASP A O 1
ATOM 1417 N N . LEU A 1 184 ? -21.218 8.156 -1.406 1.00 93.44 184 LEU A N 1
ATOM 1418 C CA . LEU A 1 184 ? -22.236 8.368 -0.374 1.00 93.44 184 LEU A CA 1
ATOM 1419 C C . LEU A 1 184 ? -22.804 7.060 0.191 1.00 93.44 184 LEU A C 1
ATOM 1421 O O . LEU A 1 184 ? -23.368 7.071 1.279 1.00 93.44 184 LEU A O 1
ATOM 1425 N N . SER A 1 185 ? -22.666 5.932 -0.513 1.00 95.31 185 SER A N 1
ATOM 1426 C CA . SER A 1 185 ? -23.136 4.638 -0.003 1.00 95.31 185 SER A CA 1
ATOM 1427 C C . SER A 1 185 ? -22.291 4.112 1.162 1.00 95.31 185 SER A C 1
ATOM 1429 O O . SER A 1 185 ? -22.757 3.269 1.924 1.00 95.31 185 SER A O 1
ATOM 1431 N N . MET A 1 186 ? -21.069 4.631 1.325 1.00 93.50 186 MET A N 1
ATOM 1432 C CA . MET A 1 186 ? -20.154 4.290 2.419 1.00 93.50 186 MET A CA 1
ATOM 1433 C C . MET A 1 186 ? -20.114 5.376 3.505 1.00 93.50 186 MET A C 1
ATOM 1435 O O . MET A 1 186 ? -19.105 5.532 4.198 1.00 93.50 186 MET A O 1
ATOM 1439 N N . TRP A 1 187 ? -21.190 6.154 3.623 1.00 94.81 187 TRP A N 1
ATOM 1440 C CA . TRP A 1 187 ? -21.370 7.158 4.664 1.00 94.81 187 TRP A CA 1
ATOM 1441 C C . TRP A 1 187 ? -21.999 6.540 5.920 1.00 94.81 187 TRP A C 1
ATOM 1443 O O . TRP A 1 187 ? -22.999 5.832 5.827 1.00 94.81 187 TRP A O 1
ATOM 1453 N N . ASP A 1 188 ? -21.413 6.804 7.089 1.00 93.50 188 ASP A N 1
ATOM 1454 C CA . ASP A 1 188 ? -21.949 6.391 8.390 1.00 93.50 188 ASP A CA 1
ATOM 1455 C C . ASP A 1 188 ? -22.631 7.586 9.075 1.00 93.50 188 ASP A C 1
ATOM 1457 O O . ASP A 1 188 ? -21.962 8.524 9.524 1.00 93.50 188 ASP A O 1
ATOM 1461 N N . ASP A 1 189 ? -23.964 7.546 9.165 1.00 92.31 189 ASP A N 1
ATOM 1462 C CA . ASP A 1 189 ? -24.780 8.596 9.787 1.00 92.31 189 ASP A CA 1
ATOM 1463 C C . ASP A 1 189 ? -24.580 8.696 11.307 1.00 92.31 189 ASP A C 1
ATOM 1465 O O . ASP A 1 189 ? -24.655 9.796 11.858 1.00 92.31 189 ASP A O 1
ATOM 1469 N N . GLU A 1 190 ? -24.282 7.588 11.998 1.00 88.62 190 GLU A N 1
ATOM 1470 C CA . GLU A 1 190 ? -24.077 7.597 13.454 1.00 88.62 190 GLU A CA 1
ATOM 1471 C C . GLU A 1 190 ? -22.776 8.311 13.827 1.00 88.62 190 GLU A C 1
ATOM 1473 O O . GLU A 1 190 ? -22.695 9.006 14.844 1.00 88.62 190 GLU A O 1
ATOM 1478 N N . ARG A 1 191 ? -21.737 8.135 13.002 1.00 87.56 191 ARG A N 1
ATOM 1479 C CA . ARG A 1 191 ? -20.423 8.763 13.202 1.00 87.56 191 ARG A CA 1
ATOM 1480 C C . ARG A 1 191 ? -20.286 10.108 12.498 1.00 87.56 191 ARG A C 1
ATOM 1482 O O . ARG A 1 191 ? -19.414 10.886 12.881 1.00 87.56 191 ARG A O 1
ATOM 1489 N N . GLY A 1 192 ? -21.115 10.385 11.492 1.00 92.19 192 GLY A N 1
ATOM 1490 C CA . GLY A 1 192 ? -20.990 11.562 10.632 1.00 92.19 192 GLY A CA 1
ATOM 1491 C C . GLY A 1 192 ? -19.698 11.556 9.810 1.00 92.19 192 GLY A C 1
ATOM 1492 O O . GLY A 1 192 ? -19.134 12.616 9.531 1.00 92.19 192 GLY A O 1
ATOM 1493 N N . GLU A 1 193 ? -19.189 10.371 9.470 1.00 92.12 193 GLU A N 1
ATOM 1494 C CA . GLU A 1 193 ? -17.942 10.194 8.730 1.00 92.12 193 GLU A CA 1
ATOM 1495 C C . GLU A 1 193 ? -18.149 9.247 7.542 1.00 92.12 193 GLU A C 1
ATOM 1497 O O . GLU A 1 193 ? -18.749 8.182 7.669 1.00 92.12 193 GLU A O 1
ATOM 1502 N N . GLY A 1 194 ? -17.611 9.626 6.382 1.00 93.12 194 GLY A N 1
ATOM 1503 C CA . GLY A 1 194 ? -17.536 8.759 5.207 1.00 93.12 194 GLY A CA 1
ATOM 1504 C C . GLY A 1 194 ? -16.252 7.936 5.157 1.00 93.12 194 GLY A C 1
ATOM 1505 O O . GLY A 1 194 ? -15.320 8.124 5.950 1.00 93.12 194 GLY A O 1
ATOM 1506 N N . MET A 1 195 ? -16.170 7.045 4.171 1.00 93.38 195 MET A N 1
ATOM 1507 C CA . MET A 1 195 ? -14.944 6.307 3.883 1.00 93.38 195 MET A CA 1
ATOM 1508 C C . MET A 1 195 ? -13.768 7.260 3.603 1.00 93.38 195 MET A C 1
ATOM 1510 O O . MET A 1 195 ? -13.881 8.228 2.857 1.00 93.38 195 MET A O 1
ATOM 1514 N N . ARG A 1 196 ? -12.602 6.949 4.183 1.00 94.12 196 ARG A N 1
ATOM 1515 C CA . ARG A 1 196 ? -11.344 7.677 3.962 1.00 94.12 196 ARG A CA 1
ATOM 1516 C C . ARG A 1 196 ? -10.251 6.741 3.475 1.00 94.12 196 ARG A C 1
ATOM 1518 O O . ARG A 1 196 ? -9.956 5.731 4.123 1.00 94.12 196 ARG A O 1
ATOM 1525 N N . VAL A 1 197 ? -9.580 7.114 2.393 1.00 94.44 197 VAL A N 1
ATOM 1526 C CA . VAL A 1 197 ? -8.494 6.336 1.801 1.00 94.44 197 VAL A CA 1
ATOM 1527 C C . VAL A 1 197 ? -7.160 6.836 2.352 1.00 94.44 197 VAL A C 1
ATOM 1529 O O . VAL A 1 197 ? -6.684 7.920 2.037 1.00 94.44 197 VAL A O 1
ATOM 1532 N N . LYS A 1 198 ? -6.516 6.023 3.196 1.00 92.25 198 LYS A N 1
ATOM 1533 C CA . LYS A 1 198 ? -5.211 6.371 3.798 1.00 92.25 198 LYS A CA 1
ATOM 1534 C C . LYS A 1 198 ? -4.020 6.110 2.877 1.00 92.25 198 LYS A C 1
ATOM 1536 O O . LYS A 1 198 ? -2.963 6.702 3.069 1.00 92.25 198 LYS A O 1
ATOM 1541 N N . ASP A 1 199 ? -4.172 5.184 1.937 1.00 91.44 199 ASP A N 1
ATOM 1542 C CA . ASP A 1 199 ? -3.116 4.758 1.023 1.00 91.44 199 ASP A CA 1
ATOM 1543 C C . ASP A 1 199 ? -3.733 4.443 -0.344 1.00 91.44 199 ASP A C 1
ATOM 1545 O O . ASP A 1 199 ? -4.384 3.413 -0.520 1.00 91.44 199 ASP A O 1
ATOM 1549 N N . SER A 1 200 ? -3.551 5.349 -1.306 1.00 92.19 200 SER A N 1
ATOM 1550 C CA . SER A 1 200 ? -4.066 5.195 -2.671 1.00 92.19 200 SER A CA 1
ATOM 1551 C C . SER A 1 200 ? -3.287 4.167 -3.492 1.00 92.19 200 SER A C 1
ATOM 1553 O O . SER A 1 200 ? -3.759 3.738 -4.541 1.00 92.19 200 SER A O 1
ATOM 1555 N N . SER A 1 201 ? -2.101 3.746 -3.033 1.00 89.06 201 SER A N 1
ATOM 1556 C CA . SER A 1 201 ? -1.224 2.865 -3.807 1.00 89.06 201 SER A CA 1
ATOM 1557 C C . SER A 1 201 ? -1.698 1.416 -3.870 1.00 89.06 201 SER A C 1
ATOM 1559 O O . SER A 1 201 ? -1.226 0.691 -4.738 1.00 89.06 201 SER A O 1
ATOM 1561 N N . ILE A 1 202 ? -2.596 1.019 -2.959 1.00 91.44 202 ILE A N 1
ATOM 1562 C CA . ILE A 1 202 ? -3.090 -0.354 -2.765 1.00 91.44 202 ILE A CA 1
ATOM 1563 C C . ILE A 1 202 ? -4.582 -0.512 -3.083 1.00 91.44 202 ILE A C 1
ATOM 1565 O O . ILE A 1 202 ? -5.166 -1.552 -2.783 1.00 91.44 202 ILE A O 1
ATOM 1569 N N . VAL A 1 203 ? -5.222 0.517 -3.637 1.00 92.38 203 VAL A N 1
ATOM 1570 C CA . VAL A 1 203 ? -6.673 0.517 -3.874 1.00 92.38 203 VAL A CA 1
ATOM 1571 C C . VAL A 1 203 ? -7.072 -0.602 -4.8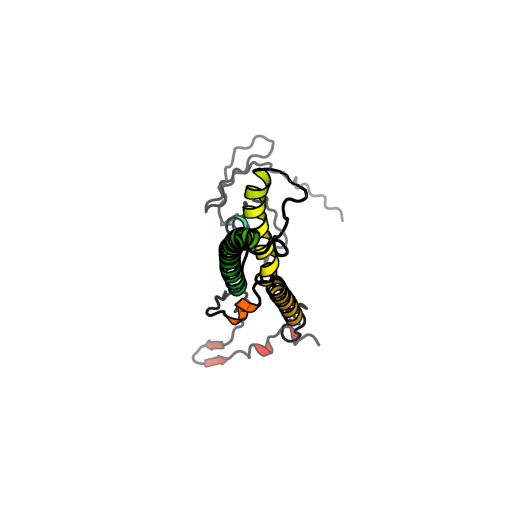35 1.00 92.38 203 VAL A C 1
ATOM 1573 O O . VAL A 1 203 ? -8.053 -1.300 -4.604 1.00 92.38 203 VAL A O 1
ATOM 1576 N N . GLU A 1 204 ? -6.276 -0.851 -5.869 1.00 89.69 204 GLU A N 1
ATOM 1577 C CA . GLU A 1 204 ? -6.521 -1.922 -6.832 1.00 89.69 204 GLU A CA 1
ATOM 1578 C C . GLU A 1 204 ? -6.306 -3.331 -6.259 1.00 89.69 204 GLU A C 1
ATOM 1580 O O . GLU A 1 204 ? -6.902 -4.292 -6.748 1.00 89.69 204 GLU A O 1
ATOM 1585 N N . ASP A 1 205 ? -5.480 -3.466 -5.215 1.00 90.88 205 ASP A N 1
ATOM 1586 C CA . ASP A 1 205 ? -5.257 -4.751 -4.549 1.00 90.88 205 ASP A CA 1
ATOM 1587 C C . ASP A 1 205 ? -6.521 -5.181 -3.774 1.00 90.88 205 ASP A C 1
ATOM 1589 O O . ASP A 1 205 ? -6.714 -6.378 -3.559 1.00 90.88 205 ASP A O 1
ATOM 1593 N N . LEU A 1 206 ? -7.418 -4.244 -3.422 1.00 90.44 206 LEU A N 1
ATOM 1594 C CA . LEU A 1 206 ? -8.707 -4.541 -2.781 1.00 90.44 206 LEU A CA 1
ATOM 1595 C C . LEU A 1 206 ? -9.597 -5.429 -3.663 1.00 90.44 206 LEU A C 1
ATOM 1597 O O . LEU A 1 206 ? -10.318 -6.277 -3.147 1.00 90.44 206 LEU A O 1
ATOM 1601 N N . ALA A 1 207 ? -9.505 -5.291 -4.988 1.00 89.12 207 ALA A N 1
ATOM 1602 C CA . ALA A 1 207 ? -10.242 -6.131 -5.932 1.00 89.12 207 ALA A CA 1
ATOM 1603 C C . ALA A 1 207 ? -9.673 -7.560 -6.051 1.00 89.12 207 ALA A C 1
ATOM 1605 O O . ALA A 1 207 ? -10.277 -8.411 -6.697 1.00 89.12 207 ALA A O 1
ATOM 1606 N N . GLN A 1 208 ? -8.504 -7.828 -5.460 1.00 89.56 208 GLN A N 1
ATOM 1607 C CA . GLN A 1 208 ? -7.779 -9.099 -5.560 1.00 89.56 208 GLN A CA 1
ATOM 1608 C C . GLN A 1 208 ? -7.570 -9.763 -4.192 1.00 89.56 208 GLN A C 1
ATOM 1610 O O . GLN A 1 208 ? -6.577 -10.472 -3.992 1.00 89.56 208 GLN A O 1
ATOM 1615 N N . ILE A 1 209 ? -8.448 -9.480 -3.228 1.00 92.31 209 ILE A N 1
ATOM 1616 C CA . ILE A 1 209 ? -8.406 -10.113 -1.910 1.00 92.31 209 ILE A CA 1
ATOM 1617 C C . ILE A 1 209 ? -9.087 -11.485 -1.962 1.00 92.31 209 ILE A C 1
ATOM 1619 O O . ILE A 1 209 ? -10.234 -11.601 -2.379 1.00 92.31 209 ILE A O 1
ATOM 1623 N N . ASP A 1 210 ? -8.384 -12.521 -1.504 1.00 95.00 210 ASP A N 1
ATOM 1624 C CA . ASP A 1 210 ? -8.934 -13.884 -1.413 1.00 95.00 210 ASP A CA 1
ATOM 1625 C C . ASP A 1 210 ? -9.468 -14.201 -0.008 1.00 95.00 210 ASP A C 1
ATOM 1627 O O . ASP A 1 210 ? -10.371 -15.015 0.170 1.00 95.00 210 ASP A O 1
ATOM 1631 N N . TYR A 1 211 ? -8.898 -13.552 1.012 1.00 95.62 211 TYR A N 1
ATOM 1632 C CA . TYR A 1 211 ? -9.190 -13.821 2.415 1.00 95.62 211 TYR A CA 1
ATOM 1633 C C . TYR A 1 211 ? -9.437 -12.521 3.172 1.00 95.62 211 TYR A C 1
ATOM 1635 O O . TYR A 1 211 ? -8.629 -11.592 3.116 1.00 95.62 211 TYR A O 1
ATOM 1643 N N . VAL A 1 212 ? -10.526 -12.494 3.941 1.00 94.81 212 VAL A N 1
ATOM 1644 C CA . VAL A 1 212 ? -10.844 -11.415 4.880 1.00 94.81 212 VAL A CA 1
ATOM 1645 C C . VAL A 1 212 ? -10.679 -11.951 6.295 1.00 94.81 212 VAL A C 1
ATOM 1647 O O . VAL A 1 212 ? -11.412 -12.837 6.730 1.00 94.81 212 VAL A O 1
ATOM 1650 N N . LEU A 1 213 ? -9.698 -11.415 7.018 1.00 95.88 213 LEU A N 1
ATOM 1651 C CA . LEU A 1 213 ? -9.521 -11.677 8.443 1.00 95.88 213 LEU A CA 1
ATOM 1652 C C . LEU A 1 213 ? -10.269 -10.589 9.212 1.00 95.88 213 LEU A C 1
ATOM 1654 O O . LEU A 1 213 ? -9.907 -9.418 9.119 1.00 95.88 213 LEU A O 1
ATOM 1658 N N . SER A 1 214 ? -11.314 -10.974 9.941 1.00 94.81 214 SER A N 1
ATOM 1659 C CA . SER A 1 214 ? -12.141 -10.047 10.715 1.00 94.81 214 SER A CA 1
ATOM 1660 C C . SER A 1 214 ? -11.994 -10.310 12.209 1.00 94.81 214 SER A C 1
ATOM 1662 O O . SER A 1 214 ? -11.946 -11.466 12.636 1.00 94.81 214 SER A O 1
ATOM 1664 N N . ASP A 1 215 ? -11.912 -9.240 12.998 1.00 95.56 215 ASP A N 1
ATOM 1665 C CA . ASP A 1 215 ? -11.970 -9.335 14.454 1.00 95.56 215 ASP A CA 1
ATOM 1666 C C . ASP A 1 215 ? -13.429 -9.465 14.912 1.00 95.56 215 ASP A C 1
ATOM 1668 O O . ASP A 1 215 ? -14.350 -8.912 14.314 1.00 95.56 215 ASP A O 1
ATOM 1672 N N . LYS A 1 216 ? -13.683 -10.197 15.992 1.00 95.12 216 LYS A N 1
ATOM 1673 C CA . LYS A 1 216 ? -15.052 -10.380 16.482 1.00 95.12 216 LYS A CA 1
ATOM 1674 C C . LYS A 1 216 ? -15.556 -9.118 17.177 1.00 95.12 216 LYS A C 1
ATOM 1676 O O . LYS A 1 216 ? -16.633 -8.609 16.865 1.00 95.12 216 LYS A O 1
ATOM 1681 N N . THR A 1 217 ? -14.794 -8.632 18.148 1.00 90.94 217 THR A N 1
ATOM 1682 C CA . THR A 1 217 ? -15.258 -7.587 19.062 1.00 90.94 217 THR A CA 1
ATOM 1683 C C . THR A 1 217 ? -15.015 -6.216 18.448 1.00 90.94 217 THR A C 1
ATOM 1685 O O . THR A 1 217 ? -13.900 -5.899 18.057 1.00 90.94 217 THR A O 1
ATOM 1688 N N . GLY A 1 218 ? -16.057 -5.388 18.353 1.00 85.81 218 GLY A N 1
ATOM 1689 C CA . GLY A 1 218 ? -15.951 -4.046 17.777 1.00 85.81 218 GLY A CA 1
ATOM 1690 C C . GLY A 1 218 ? -15.888 -3.995 16.246 1.00 85.81 218 GLY A C 1
ATOM 1691 O O . GLY A 1 218 ? -15.917 -2.896 15.707 1.00 85.81 218 GLY A O 1
ATOM 1692 N N . THR A 1 219 ? -15.843 -5.145 15.555 1.00 91.12 219 THR A N 1
ATOM 1693 C CA . THR A 1 219 ? -16.047 -5.225 14.094 1.00 91.12 219 THR A CA 1
ATOM 1694 C C . THR A 1 219 ? -17.306 -6.029 13.764 1.00 91.12 219 THR A C 1
ATOM 1696 O O . THR A 1 219 ? -18.247 -5.472 13.214 1.00 91.12 219 THR A O 1
ATOM 1699 N N . LEU A 1 220 ? -17.386 -7.310 14.149 1.00 92.25 220 LEU A N 1
ATOM 1700 C CA . LEU A 1 220 ? -18.589 -8.124 13.896 1.00 92.25 220 LEU A CA 1
ATOM 1701 C C . LEU A 1 220 ? -19.726 -7.865 14.892 1.00 92.25 220 LEU A C 1
ATOM 1703 O O . LEU A 1 220 ? -20.889 -8.099 14.579 1.00 92.25 220 LEU A O 1
ATOM 1707 N N . THR A 1 221 ? -19.404 -7.432 16.112 1.00 91.69 221 THR A N 1
ATOM 1708 C CA . THR A 1 221 ? -20.397 -7.210 17.173 1.00 91.69 221 THR A CA 1
ATOM 1709 C C . THR A 1 221 ? -20.326 -5.786 17.714 1.00 91.69 221 THR A C 1
ATOM 1711 O O . THR A 1 221 ? -19.237 -5.332 18.071 1.00 91.69 221 THR A O 1
ATOM 1714 N N . GLN A 1 222 ? -21.484 -5.146 17.909 1.00 86.19 222 GLN A N 1
ATOM 1715 C CA . GLN A 1 222 ? -21.632 -3.791 18.472 1.00 86.19 222 GLN A CA 1
ATOM 1716 C C . GLN A 1 222 ? -21.359 -3.700 19.991 1.00 86.19 222 GLN A C 1
ATOM 1718 O O . GLN A 1 222 ? -21.564 -2.656 20.599 1.00 86.19 222 GLN A O 1
ATOM 1723 N N . ASN A 1 223 ? -20.882 -4.779 20.629 1.00 86.25 223 ASN A N 1
ATOM 1724 C CA . ASN A 1 223 ? -20.653 -4.857 22.081 1.00 86.25 223 ASN A CA 1
ATOM 1725 C C . ASN A 1 223 ? -21.890 -4.473 22.928 1.00 86.25 223 ASN A C 1
ATOM 1727 O O . ASN A 1 223 ? -21.765 -3.958 24.039 1.00 86.25 223 ASN A O 1
ATOM 1731 N N . VAL A 1 224 ? -23.083 -4.743 22.395 1.00 86.44 224 VAL A N 1
ATOM 1732 C CA . VAL A 1 224 ? -24.371 -4.634 23.085 1.00 86.44 224 VAL A CA 1
ATOM 1733 C C . VAL A 1 224 ? -24.920 -6.046 23.251 1.00 86.44 224 VAL A C 1
ATOM 1735 O O . VAL A 1 224 ? -24.974 -6.814 22.291 1.00 86.44 224 VAL A O 1
ATOM 1738 N N . MET A 1 225 ? -25.300 -6.407 24.477 1.00 86.31 225 MET A N 1
ATOM 1739 C CA . MET A 1 225 ? -25.931 -7.693 24.768 1.00 86.31 225 MET A CA 1
ATOM 1740 C C . MET A 1 225 ? -27.401 -7.469 25.099 1.00 86.31 225 MET A C 1
ATOM 1742 O O . MET A 1 225 ? -27.715 -6.829 26.099 1.00 86.31 225 MET A O 1
ATOM 1746 N N . ALA A 1 226 ? -28.285 -8.019 24.269 1.00 85.06 226 ALA A N 1
ATOM 1747 C CA . ALA A 1 226 ? -29.721 -8.040 24.516 1.00 85.06 226 ALA A CA 1
ATOM 1748 C C . ALA A 1 226 ? -30.168 -9.461 24.871 1.00 85.06 226 ALA A C 1
ATOM 1750 O O . ALA A 1 226 ? -29.791 -10.429 24.203 1.00 85.06 226 ALA A O 1
ATOM 1751 N N . LEU A 1 227 ? -30.986 -9.585 25.916 1.00 85.06 227 LEU A N 1
ATOM 1752 C CA . LEU A 1 227 ? -31.65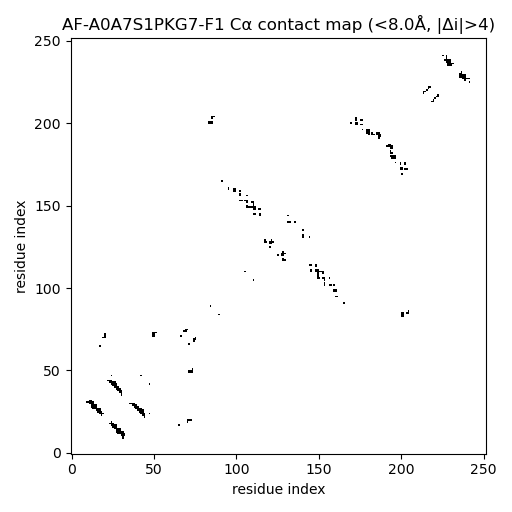6 -10.838 26.248 1.00 85.06 227 LEU A CA 1
ATOM 1753 C C . LEU A 1 227 ? -32.737 -11.100 25.193 1.00 85.06 227 LEU A C 1
ATOM 1755 O O . LEU A 1 227 ? -33.669 -10.312 25.080 1.00 85.06 227 LEU A O 1
ATOM 1759 N N . LYS A 1 228 ? -32.606 -12.187 24.425 1.00 82.50 228 LYS A N 1
ATOM 1760 C CA . LYS A 1 228 ? -33.560 -12.537 23.356 1.00 82.50 228 LYS A CA 1
ATOM 1761 C C . LYS A 1 228 ? -34.649 -13.515 23.766 1.00 82.50 228 LYS A C 1
ATOM 1763 O O . LYS A 1 228 ? -35.728 -13.474 23.202 1.00 82.50 228 LYS A O 1
ATOM 1768 N N . ALA A 1 229 ? -34.367 -14.423 24.687 1.00 82.38 229 ALA A N 1
ATOM 1769 C CA . ALA A 1 229 ? -35.333 -15.422 25.112 1.00 82.38 229 ALA A CA 1
ATOM 1770 C C . ALA A 1 229 ? -34.994 -15.883 26.523 1.00 82.38 229 ALA A C 1
ATOM 1772 O O . ALA A 1 229 ? -33.824 -15.902 26.921 1.00 82.38 229 ALA A O 1
ATOM 1773 N N . LEU A 1 230 ? -36.025 -16.266 27.263 1.00 85.12 230 LEU A N 1
ATOM 1774 C CA . LEU A 1 230 ? -35.918 -16.862 28.580 1.00 85.12 230 LEU A CA 1
ATOM 1775 C C . LEU A 1 230 ? -36.843 -18.078 28.635 1.00 85.12 230 LEU A C 1
ATOM 1777 O O . LEU A 1 230 ? -38.031 -17.964 28.359 1.00 85.12 230 LEU A O 1
ATOM 1781 N N . ALA A 1 231 ? -36.311 -19.234 29.022 1.00 87.31 231 ALA A N 1
ATOM 1782 C CA . ALA A 1 231 ? -37.113 -20.431 29.257 1.00 87.31 231 ALA A CA 1
ATOM 1783 C C . ALA A 1 231 ? -37.245 -20.676 30.764 1.00 87.31 231 ALA A C 1
ATOM 1785 O O . ALA A 1 231 ? -36.235 -20.738 31.471 1.00 87.31 231 ALA A O 1
ATOM 1786 N N . ALA A 1 232 ? -38.474 -20.825 31.258 1.00 88.19 232 ALA A N 1
ATOM 1787 C CA . ALA A 1 232 ? -38.756 -21.124 32.660 1.00 88.19 232 ALA A CA 1
ATOM 1788 C C . ALA A 1 232 ? -39.967 -22.065 32.780 1.00 88.19 232 ALA A C 1
ATOM 1790 O O . ALA A 1 232 ? -40.984 -21.852 32.136 1.00 88.19 232 ALA A O 1
ATOM 1791 N N . ASN A 1 233 ? -39.864 -23.109 33.613 1.00 82.94 233 ASN A N 1
ATOM 1792 C CA . ASN A 1 233 ? -40.938 -24.089 33.872 1.00 82.94 233 ASN A CA 1
ATOM 1793 C C . ASN A 1 233 ? -41.553 -24.771 32.628 1.00 82.94 233 ASN A C 1
ATOM 1795 O O . ASN A 1 233 ? -42.692 -25.221 32.677 1.00 82.94 233 ASN A O 1
ATOM 1799 N N . GLY A 1 234 ? -40.797 -24.900 31.535 1.00 82.38 234 GLY A N 1
ATOM 1800 C CA . GLY A 1 234 ? -41.279 -25.502 30.284 1.00 82.38 234 GLY A CA 1
ATOM 1801 C C . GLY A 1 234 ? -41.913 -24.507 29.308 1.00 82.38 234 GLY A C 1
ATOM 1802 O O . GLY A 1 234 ? -42.134 -24.875 28.157 1.00 82.38 234 GLY A O 1
ATOM 1803 N N . ASP A 1 235 ? -42.106 -23.254 29.726 1.00 76.31 235 ASP A N 1
ATOM 1804 C CA . ASP A 1 235 ? -42.568 -22.168 28.869 1.00 76.31 235 ASP A CA 1
ATOM 1805 C C . ASP A 1 235 ? -41.375 -21.369 28.324 1.00 76.31 235 ASP A C 1
ATOM 1807 O O . ASP A 1 235 ? -40.462 -20.982 29.064 1.00 76.31 235 ASP A O 1
ATOM 1811 N N . ASN A 1 236 ? -41.388 -21.115 27.014 1.00 79.50 236 ASN A N 1
ATOM 1812 C CA . ASN A 1 236 ? -40.428 -20.243 26.342 1.00 79.50 236 ASN A CA 1
ATOM 1813 C C . ASN A 1 236 ? -41.036 -18.842 26.217 1.00 79.50 236 ASN A C 1
ATOM 1815 O O . ASN A 1 236 ? -42.033 -18.650 25.523 1.00 79.50 236 ASN A O 1
ATOM 1819 N N . LEU A 1 237 ? -40.435 -17.868 26.897 1.00 75.06 237 LEU A N 1
ATOM 1820 C CA . LEU A 1 237 ? -40.745 -16.450 26.766 1.00 75.06 237 LEU A CA 1
ATOM 1821 C C . LEU A 1 237 ? -39.747 -15.836 25.787 1.00 75.06 237 LEU A C 1
ATOM 1823 O O . LEU A 1 237 ? -38.593 -15.571 26.139 1.00 75.06 237 LEU A O 1
ATOM 1827 N N . ASP A 1 238 ? -40.193 -15.612 24.558 1.00 75.25 238 ASP A N 1
ATOM 1828 C CA . ASP A 1 238 ? -39.420 -14.867 23.572 1.00 75.25 238 ASP A CA 1
ATOM 1829 C C . ASP A 1 238 ? -39.445 -13.375 23.944 1.00 75.25 238 ASP A C 1
ATOM 1831 O O . ASP A 1 238 ? -40.508 -12.773 24.112 1.00 75.25 238 ASP A O 1
ATOM 1835 N N . ALA A 1 239 ? -38.269 -12.774 24.122 1.00 65.81 239 ALA A N 1
ATOM 1836 C CA . ALA A 1 239 ? -38.138 -11.334 24.303 1.00 65.81 239 ALA A CA 1
ATOM 1837 C C . ALA A 1 239 ? -38.209 -10.632 22.936 1.00 65.81 239 ALA A C 1
ATOM 1839 O O . ALA A 1 239 ? -37.887 -11.215 21.899 1.00 65.81 239 ALA A O 1
ATOM 1840 N N . LEU A 1 240 ? -38.658 -9.373 22.944 1.00 61.44 240 LEU A N 1
ATOM 1841 C CA . LEU A 1 240 ? -38.906 -8.575 21.740 1.00 61.44 240 LEU A CA 1
ATOM 1842 C C . LEU A 1 240 ? -37.693 -8.538 20.780 1.00 61.44 240 LEU A C 1
ATOM 1844 O O . LEU A 1 240 ? -36.544 -8.606 21.230 1.00 61.44 240 LEU A O 1
ATOM 1848 N N . PRO A 1 241 ? -37.926 -8.391 19.460 1.00 60.44 241 PRO A N 1
ATOM 1849 C CA . PRO A 1 241 ? -36.860 -8.259 18.470 1.00 60.44 241 PRO A CA 1
ATOM 1850 C C . PRO A 1 241 ? -35.904 -7.102 18.796 1.00 60.44 241 PRO A C 1
ATOM 1852 O O . PRO A 1 241 ? -36.329 -6.048 19.261 1.00 60.44 241 PRO A O 1
ATOM 1855 N N . LEU A 1 242 ? -34.614 -7.287 18.490 1.00 55.62 242 LEU A N 1
ATOM 1856 C CA . LEU A 1 242 ? -33.545 -6.295 18.700 1.00 55.62 242 LEU A CA 1
ATOM 1857 C C . LEU A 1 242 ? -33.839 -4.922 18.069 1.00 55.62 242 LEU A C 1
ATOM 1859 O O . LEU A 1 242 ? -33.419 -3.912 18.618 1.00 55.62 242 LEU A O 1
ATOM 1863 N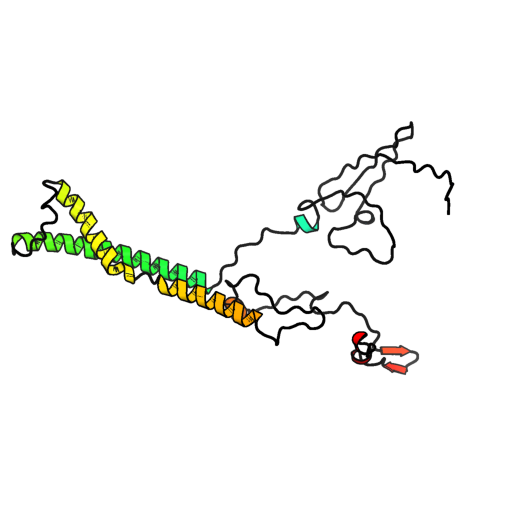 N . GLU A 1 243 ? -34.572 -4.883 16.956 1.00 56.94 243 GLU A N 1
ATOM 1864 C CA . GLU A 1 243 ? -34.950 -3.644 16.259 1.00 56.94 243 GLU A CA 1
ATOM 1865 C C . GLU A 1 243 ? -35.844 -2.729 17.109 1.00 56.94 243 GLU A C 1
ATOM 1867 O O . GLU A 1 243 ? -35.813 -1.517 16.942 1.00 56.94 243 GLU A O 1
ATOM 1872 N N . ALA A 1 244 ? -36.588 -3.280 18.074 1.00 53.66 244 ALA A N 1
ATOM 1873 C CA . ALA A 1 244 ? -37.415 -2.501 18.998 1.00 53.66 244 ALA A CA 1
ATOM 1874 C C . ALA A 1 244 ? -36.624 -1.917 20.188 1.00 53.66 244 ALA A C 1
ATOM 1876 O O . ALA A 1 244 ? -37.196 -1.218 21.024 1.00 53.66 244 ALA A O 1
ATOM 1877 N N . LEU A 1 245 ? -35.330 -2.236 20.303 1.00 53.34 245 LEU A N 1
ATOM 1878 C CA . LEU A 1 245 ? -34.446 -1.795 21.387 1.00 53.34 245 LEU A CA 1
ATOM 1879 C C . LEU A 1 245 ? -33.400 -0.777 20.921 1.00 53.34 245 LEU A C 1
ATOM 1881 O O . LEU A 1 245 ? -32.510 -0.444 21.704 1.00 53.34 245 LEU A O 1
ATOM 1885 N N . ASP A 1 246 ? -33.497 -0.291 19.682 1.00 53.34 246 ASP A N 1
ATOM 1886 C CA . ASP A 1 246 ? -32.632 0.769 19.178 1.00 53.34 246 ASP A CA 1
ATOM 1887 C C . ASP A 1 246 ? -32.857 2.053 20.009 1.00 53.34 246 ASP A C 1
ATOM 1889 O O . ASP A 1 246 ? -33.943 2.643 19.960 1.00 53.34 246 ASP A O 1
ATOM 1893 N N . PRO A 1 247 ? -31.878 2.494 20.825 1.00 53.69 247 PRO A N 1
ATOM 1894 C CA . PRO A 1 247 ? -32.046 3.653 21.699 1.00 53.69 247 PRO A CA 1
ATOM 1895 C C . PRO A 1 247 ? -32.279 4.958 20.923 1.00 53.69 247 PRO A C 1
ATOM 1897 O O . PRO A 1 247 ? -32.752 5.926 21.517 1.00 53.69 247 PRO A O 1
ATOM 1900 N N . ASN A 1 248 ? -32.001 4.980 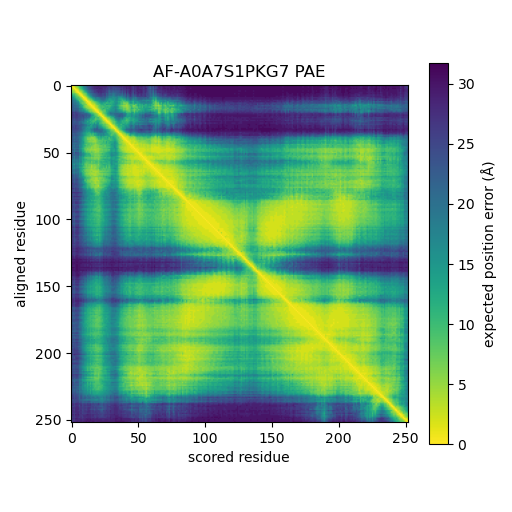19.615 1.00 51.03 248 ASN A N 1
ATOM 1901 C CA . ASN A 1 248 ? -32.165 6.151 18.757 1.00 51.03 248 ASN A CA 1
ATOM 1902 C C . ASN A 1 248 ? -33.587 6.321 18.189 1.00 51.03 248 ASN A C 1
ATOM 1904 O O . ASN A 1 248 ? -33.900 7.393 17.676 1.00 51.03 248 ASN A O 1
ATOM 1908 N N . GLN A 1 249 ? -34.480 5.328 18.314 1.00 46.53 249 GLN A N 1
ATOM 1909 C CA . GLN A 1 249 ? -35.887 5.483 17.900 1.00 46.53 249 GLN A CA 1
ATOM 1910 C C . GLN A 1 249 ? -36.783 6.159 18.954 1.00 46.53 249 GLN A C 1
ATOM 1912 O O . GLN A 1 249 ? -37.914 6.521 18.647 1.00 46.53 249 GLN A O 1
ATOM 1917 N N . ASN A 1 250 ? -36.290 6.384 20.178 1.00 39.19 250 ASN A N 1
ATOM 1918 C CA . ASN A 1 250 ? -37.057 7.021 21.262 1.00 39.19 250 ASN A CA 1
ATOM 1919 C C . ASN A 1 250 ? -36.763 8.525 21.439 1.00 39.19 250 ASN A C 1
ATOM 1921 O O . ASN A 1 250 ? -37.137 9.115 22.453 1.00 39.19 250 ASN A O 1
ATOM 1925 N N . THR A 1 251 ? -36.108 9.157 20.464 1.00 38.44 251 THR A N 1
ATOM 1926 C CA . THR A 1 251 ? -35.887 10.610 20.423 1.00 38.44 251 THR A CA 1
ATOM 1927 C C . THR A 1 251 ? -36.426 11.206 19.125 1.00 38.44 251 THR A C 1
ATOM 1929 O O . THR A 1 251 ? -35.663 11.578 18.237 1.00 38.44 251 THR A O 1
ATOM 1932 N N . SER A 1 252 ? -37.750 11.311 19.036 1.00 30.20 252 SER A N 1
ATOM 1933 C CA . SER A 1 252 ? -38.469 12.241 18.155 1.00 30.20 252 SER A CA 1
ATOM 1934 C C . SER A 1 252 ? -39.816 12.585 18.770 1.00 30.20 252 SER A C 1
ATOM 1936 O O . SER A 1 252 ? -40.528 11.617 19.123 1.00 30.20 252 SER A O 1
#

Solvent-accessible surface area (backbone atoms only — not comparable to full-atom values): 16153 Å² total; per-residue (Å²): 134,88,85,87,72,94,71,77,79,76,72,71,42,58,55,67,57,69,56,70,73,54,103,59,43,36,36,37,51,43,69,42,100,68,96,67,81,88,67,76,50,84,41,38,75,93,77,58,85,58,93,91,62,81,91,73,99,66,95,79,85,89,81,81,89,85,61,60,74,60,58,26,66,71,34,63,71,56,70,82,84,73,90,83,75,29,72,64,58,55,48,53,53,51,52,52,50,55,49,52,55,49,46,52,52,49,12,48,53,53,12,48,50,49,47,56,52,47,61,58,42,37,76,76,40,72,90,72,40,79,72,84,40,84,87,40,87,60,81,64,38,58,63,49,44,68,51,48,36,19,50,53,39,39,58,72,49,49,77,70,60,60,64,66,58,58,52,51,53,54,51,51,31,52,50,51,38,51,56,53,46,67,37,71,89,53,49,38,79,92,77,73,46,57,50,77,75,90,58,44,73,44,56,73,49,64,82,68,65,91,76,86,90,78,60,59,79,77,68,76,34,91,86,73,88,76,82,52,64,50,76,57,100,88,44,76,46,75,41,74,62,71,82,82,64,48,79,75,77,78,74,126

InterPro domains:
  IPR018303 P-type ATPase, phosphorylation site [PS00154] (215-221)
  IPR023214 HAD superfamily [G3DSA:3.40.50.1000] (210-224)
  IPR036412 HAD-like superfamily [SSF56784] (201-236)

Radius of gyration: 37.53 Å; Cα contacts (8 Å, |Δi|>4): 194; chains: 1; bounding box: 87×53×110 Å

Nearest PDB structures (foldseek):
  6k7k-assembly1_A  TM=6.986E-01  e=7.627E-05  Homo sapiens
  6k7j-assembly1_A  TM=7.020E-01  e=7.177E-05  Homo sapiens
  7vsh-assembly1_A  TM=6.067E-01  e=3.065E-05  Homo sapiens
  6lcr-assembly1_A  TM=7.087E-01  e=2.572E-04  Thermochaetoides thermophila DSM 1495
  7ky8-assembly1_A  TM=6.746E-01  e=2.437E-03  Saccharomyces cerevisiae S288C

Foldseek 3Di:
DDDDDPPPPQPFQFFFDFDQPDQATFTFTAGRPDDDDGDGDGDGDVLDDAPPDDDPDDDDDDDDDDADALSGPVNVPDDPDDDDAAPVNVVLVVVLVVLVVVLLVCLLVVLVVVLVVLVVVCVVPVVSNPCCPPPPDDPVSVVVSSVVSSVVSSVVCVVSNPPVVVVVVVVVLVVLQVVQQPDPVQADPVVRHGDHDPDSRCSVVVVVDPDDDDDCPPTVDPPDDDDQWDDDPNDIDGDDDPVVVPPVVPPD

Mean predicted aligned error: 13.6 Å

Sequence (252 aa):
GSFDGPTASRIASGVTNTTPPDDSARASLAPPPAGGELQTISLGHRHLLLQSSYIKATERVYALVVYTGNETKCGMNKKPAPKKWAKIDRAVSRYSMIIFTCQILCALGFGLWGCFRNFAIADEDWYLAMNLGEHVSGADASWIAIVIYPLRFFLLTSVMIPISFKFVVDMSKAYMALVLEWDLSMWDDERGEGMRVKDSSIVEDLAQIDYVLSDKTGTLTQNVMALKALAANGDNLDALPLEALDPNQNTS